Protein AF-0000000074167619 (afdb_homodimer)

Organism: Staphylococcus epidermidis (strain ATCC 35984 / DSM 28319 / BCRC 17069 / CCUG 31568 / BM 3577 / RP62A) (NCBI:txid176279)

Radius of gyration: 21.09 Å; Cα contacts (8 Å, |Δi|>4): 489; chains: 2; bounding box: 61×53×42 Å

Foldseek 3Di:
DPDQDLLNLLLVLQLVCCLVPRLVRRDLCSSCVSSVHDSVVSCVNPVHPLRSLLVLQVVLLVVLVVQLVVQQDPDPQDQQSSLLSLLVSLVPCLPVNSSNLSSCRNCVVPPVVSNVSVVVVVVVSLVCQLPRHDPSVLSVVLNVVSVCCNVCVSVPNNPDDPVVVVVSSVVSVVSSVVD/DPDQDLLNLLLVLQLVCCLVPRLVRRDLCSSCVSSVHDSVVSCVNPVHPVRSLLVLQVVLLVVLVVQLVVQQDPDDQDQQSSLLSLLVSLVPCLPVNSSNLSSCRNCVVPPVVSNVSVVVVVVVSLVCQLVRHDPSVLSVVLNVVSVCCNVCVSVPNNPDDPVVVVVSSVVSVVSSVVD

Sequence (358 aa):
MPRISKRQLILESAAAIINEKGADYLTLDAVAQRAGISKGGLFYHFKSKDELIKELVNYANNLYRDNVNQHIGNEKNKKGQWLNAFIEATRAHRTDNAPITSGMLAAQGTNRSLLSPLKTSYQEWQYQITHDGLDEVDATIIRLAVDGLWLSEIFGISAIDEEMREKVIERLKMQIEKNMPRISKRQLILESAAAIINEKGADYLTLDAVAQRAGISKGGLFYHFKSKDELIKELVNYANNLYRDNVNQHIGNEKNKKGQWLNAFIEATRAHRTDNAPITSGMLAAQGTNRSLLSPLKTSYQEWQYQITHDGLDEVDATIIRLAVDGLWLSEIFGISAIDEEMREKVIERLKMQIEKN

Nearest PDB structures (foldseek):
  3hta-assembly1_B  TM=6.513E-01  e=1.771E-06  Streptomyces lividans
  6yj2-assembly1_A  TM=7.378E-01  e=3.631E-05  Mycobacterium tuberculosis H37Rv
  2gfn-assembly1_B  TM=7.296E-01  e=9.493E-05  Rhodococcus jostii RHA1
  2gfn-assembly1_A  TM=7.338E-01  e=1.721E-04  Rhodococcus jostii RHA1
  3f1b-assembly1_A-2  TM=7.361E-01  e=1.308E-04  Rhodococcus jostii RHA1

Structure (mmCIF, N/CA/C/O backbone):
data_AF-0000000074167619-model_v1
#
loop_
_entity.id
_entity.type
_entity.pdbx_description
1 polymer 'Transcriptional regulator, TetR family'
#
loop_
_atom_site.group_PDB
_atom_site.id
_atom_site.type_symbol
_atom_site.label_atom_id
_atom_site.label_alt_id
_atom_site.label_comp_id
_atom_site.label_asym_id
_atom_site.label_entity_id
_atom_site.label_seq_id
_atom_site.pdbx_PDB_ins_code
_atom_site.Cartn_x
_atom_site.Cartn_y
_atom_site.Cartn_z
_atom_site.occupancy
_atom_site.B_iso_or_equiv
_atom_site.auth_seq_id
_atom_site.auth_comp_id
_atom_site.auth_asym_id
_atom_site.auth_atom_id
_atom_site.pdbx_PDB_model_num
ATOM 1 N N . MET A 1 1 ? 30.344 4.68 17.875 1 37.94 1 MET A N 1
ATOM 2 C CA . MET A 1 1 ? 29.219 4.414 16.969 1 37.94 1 MET A CA 1
ATOM 3 C C . MET A 1 1 ? 29.141 5.48 15.883 1 37.94 1 MET A C 1
ATOM 5 O O . MET A 1 1 ? 29.203 6.676 16.172 1 37.94 1 MET A O 1
ATOM 9 N N . PRO A 1 2 ? 29.484 5.375 14.719 1 48.34 2 PRO A N 1
ATOM 10 C CA . PRO A 1 2 ? 29.594 6.527 13.82 1 48.34 2 PRO A CA 1
ATOM 11 C C . PRO A 1 2 ? 28.438 7.508 13.992 1 48.34 2 PRO A C 1
ATOM 13 O O . PRO A 1 2 ? 27.344 7.113 14.391 1 48.34 2 PRO A O 1
ATOM 16 N N . ARG A 1 3 ? 28.625 8.633 14.352 1 55.56 3 ARG A N 1
ATOM 17 C CA . ARG A 1 3 ? 27.719 9.711 14.727 1 55.56 3 ARG A CA 1
ATOM 18 C C . ARG A 1 3 ? 26.672 9.945 13.641 1 55.56 3 ARG A C 1
ATOM 20 O O . ARG A 1 3 ? 27.016 10.211 12.484 1 55.56 3 ARG A O 1
ATOM 27 N N . ILE A 1 4 ? 25.469 9.383 13.766 1 69.69 4 ILE A N 1
ATOM 28 C CA . ILE A 1 4 ? 24.375 9.719 12.852 1 69.69 4 ILE A CA 1
ATOM 29 C C . ILE A 1 4 ? 24.359 11.227 12.609 1 69.69 4 ILE A C 1
ATOM 31 O O . ILE A 1 4 ? 24.5 12.016 13.547 1 69.69 4 ILE A O 1
ATOM 35 N N . SER A 1 5 ? 24.453 11.523 11.391 1 88.62 5 SER A N 1
ATOM 36 C CA . SER A 1 5 ? 24.391 12.953 11.078 1 88.62 5 SER A CA 1
ATOM 37 C C . SER A 1 5 ? 23.078 13.57 11.562 1 88.62 5 SER A C 1
ATOM 39 O O . SER A 1 5 ? 22.094 12.867 11.75 1 88.62 5 SER A O 1
ATOM 41 N N . LYS A 1 6 ? 2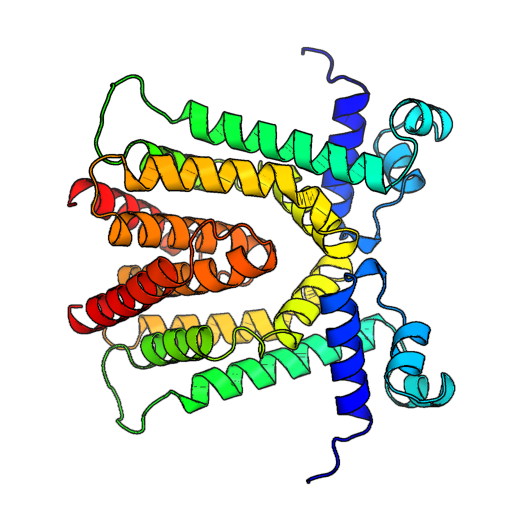3.125 14.844 11.961 1 90.81 6 LYS A N 1
ATOM 42 C CA . LYS A 1 6 ? 21.922 15.57 12.352 1 90.81 6 LYS A CA 1
ATOM 43 C C . LYS A 1 6 ? 20.812 15.406 11.312 1 90.81 6 LYS A C 1
ATOM 45 O O . LYS A 1 6 ? 19.641 15.258 11.656 1 90.81 6 LYS A O 1
ATOM 50 N N . ARG A 1 7 ? 21.266 15.406 10.133 1 93.81 7 ARG A N 1
ATOM 51 C CA . ARG A 1 7 ? 20.312 15.258 9.031 1 93.81 7 ARG A CA 1
ATOM 52 C C . ARG A 1 7 ? 19.609 13.906 9.102 1 93.81 7 ARG A C 1
ATOM 54 O O . ARG A 1 7 ? 18.391 13.836 8.953 1 93.81 7 ARG A O 1
ATOM 61 N N . GLN A 1 8 ? 20.359 12.859 9.312 1 94.56 8 GLN A N 1
ATOM 62 C CA . GLN A 1 8 ? 19.781 11.523 9.422 1 94.56 8 GLN A CA 1
ATOM 63 C C . GLN A 1 8 ? 18.875 11.406 10.648 1 94.56 8 GLN A C 1
ATOM 65 O O . GLN A 1 8 ? 17.812 10.773 10.586 1 94.56 8 GLN A O 1
ATOM 70 N N . LEU A 1 9 ? 19.281 12.016 11.633 1 95.56 9 LEU A N 1
ATOM 71 C CA . LEU A 1 9 ? 18.484 12 12.859 1 95.56 9 LEU A CA 1
ATOM 72 C C . LEU A 1 9 ? 17.125 12.641 12.625 1 95.56 9 LEU A C 1
ATOM 74 O O . LEU A 1 9 ? 16.109 12.133 13.102 1 95.56 9 LEU A O 1
ATOM 78 N N . ILE A 1 10 ? 17.125 13.719 11.922 1 96.75 10 ILE A N 1
ATOM 79 C CA . ILE A 1 10 ? 15.898 14.43 11.609 1 96.75 10 ILE A CA 1
ATOM 80 C C . ILE A 1 10 ? 14.992 13.539 10.758 1 96.75 10 ILE A C 1
ATOM 82 O O . ILE A 1 10 ? 13.797 13.414 11.039 1 96.75 10 ILE A O 1
ATOM 86 N N . LEU A 1 11 ? 15.586 12.891 9.812 1 96.88 11 LEU A N 1
ATOM 87 C CA . LEU A 1 11 ? 14.82 12.031 8.922 1 96.88 11 LEU A CA 1
ATOM 88 C C . LEU A 1 11 ? 14.25 10.828 9.672 1 96.88 11 LEU A C 1
ATOM 90 O O . LEU A 1 11 ? 13.086 10.461 9.477 1 96.88 11 LEU A O 1
ATOM 94 N N . GLU A 1 12 ? 15.031 10.266 10.539 1 95.88 12 GLU A N 1
ATOM 95 C CA . GLU A 1 12 ? 14.578 9.133 11.344 1 95.88 12 GLU A CA 1
ATOM 96 C C . GLU A 1 12 ? 13.477 9.547 12.312 1 95.88 12 GLU A C 1
ATOM 98 O O . GLU A 1 12 ? 12.547 8.773 12.57 1 95.88 12 GLU A O 1
ATOM 103 N N . SER A 1 13 ? 13.586 10.719 12.812 1 97 13 SER A N 1
ATOM 104 C CA . SER A 1 13 ? 12.547 11.258 13.68 1 97 13 SER A CA 1
ATOM 105 C C . SER A 1 13 ? 11.234 11.453 12.922 1 97 13 SER A C 1
ATOM 107 O O . SER A 1 13 ? 10.156 11.148 13.438 1 97 13 SER A O 1
ATOM 109 N N . ALA A 1 14 ? 11.367 11.992 11.734 1 97.31 14 ALA A N 1
ATOM 110 C CA . ALA A 1 14 ? 10.18 12.156 10.883 1 97.31 14 ALA A CA 1
ATOM 111 C C . ALA A 1 14 ? 9.508 10.82 10.617 1 97.31 14 ALA A C 1
ATOM 113 O O . ALA A 1 14 ? 8.289 10.688 10.766 1 97.31 14 ALA A O 1
ATOM 114 N N . ALA A 1 15 ? 10.32 9.844 10.273 1 96.12 15 ALA A N 1
ATOM 115 C CA . ALA A 1 15 ? 9.797 8.508 10.016 1 96.12 15 ALA A CA 1
ATOM 116 C C . ALA A 1 15 ? 9.086 7.945 11.242 1 96.12 15 ALA A C 1
ATOM 118 O O . ALA A 1 15 ? 8.016 7.348 11.125 1 96.12 15 ALA A O 1
ATOM 119 N N . ALA A 1 16 ? 9.664 8.141 12.344 1 95.38 16 ALA A N 1
ATOM 120 C CA . ALA A 1 16 ? 9.117 7.621 13.594 1 95.38 16 ALA A CA 1
ATOM 121 C C . ALA A 1 16 ? 7.758 8.25 13.906 1 95.38 16 ALA A C 1
ATOM 123 O O . ALA A 1 16 ? 6.828 7.559 14.32 1 95.38 16 ALA A O 1
ATOM 124 N N . ILE A 1 17 ? 7.641 9.523 13.695 1 96.44 17 ILE A N 1
ATOM 125 C CA . ILE A 1 17 ? 6.387 10.227 13.938 1 96.44 17 ILE A CA 1
ATOM 126 C C . ILE A 1 17 ? 5.281 9.641 13.062 1 96.44 17 ILE A C 1
ATOM 128 O O . ILE A 1 17 ? 4.195 9.32 13.547 1 96.44 17 ILE A O 1
ATOM 132 N N . ILE A 1 18 ? 5.609 9.461 11.852 1 94.81 18 ILE A N 1
ATOM 133 C CA . ILE A 1 18 ? 4.621 8.961 10.898 1 94.81 18 ILE A CA 1
ATOM 134 C C . ILE A 1 18 ? 4.25 7.523 11.242 1 94.81 18 ILE A C 1
ATOM 136 O O . ILE A 1 18 ? 3.074 7.152 11.203 1 94.81 18 ILE A O 1
ATOM 140 N N . ASN A 1 19 ? 5.25 6.789 11.578 1 91.12 19 ASN A N 1
ATOM 141 C CA . ASN A 1 19 ? 5.02 5.383 11.906 1 91.12 19 ASN A CA 1
ATOM 142 C C . ASN A 1 19 ? 4.18 5.23 13.172 1 91.12 19 ASN A C 1
ATOM 144 O O . ASN A 1 19 ? 3.359 4.32 13.266 1 91.12 19 ASN A O 1
ATOM 148 N N . GLU A 1 20 ? 4.379 6.043 14.078 1 92.56 20 GLU A N 1
ATOM 149 C CA . GLU A 1 20 ? 3.736 5.918 15.383 1 92.56 20 GLU A CA 1
ATOM 150 C C . GLU A 1 20 ? 2.359 6.578 15.391 1 92.56 20 GLU A C 1
ATOM 152 O O . GLU A 1 20 ? 1.421 6.066 16 1 92.56 20 GLU A O 1
ATOM 157 N N . LYS A 1 21 ? 2.24 7.723 14.664 1 93.69 21 LYS A N 1
ATOM 158 C CA . LYS A 1 21 ? 1.028 8.516 14.836 1 93.69 21 LYS A CA 1
ATOM 159 C C . LYS A 1 21 ? 0.296 8.695 13.508 1 93.69 21 LYS A C 1
ATOM 161 O O . LYS A 1 21 ? -0.911 8.945 13.492 1 93.69 21 LYS A O 1
ATOM 166 N N . GLY A 1 22 ? 0.989 8.656 12.477 1 92.62 22 GLY A N 1
ATOM 167 C CA . GLY A 1 22 ? 0.408 8.914 11.164 1 92.62 22 GLY A CA 1
ATOM 168 C C . GLY A 1 22 ? 0.973 10.148 10.5 1 92.62 22 GLY A C 1
ATOM 169 O O . GLY A 1 22 ? 1.565 11.008 11.156 1 92.62 22 GLY A O 1
ATOM 170 N N . ALA A 1 23 ? 0.771 10.266 9.219 1 93.06 23 ALA A N 1
ATOM 171 C CA . ALA A 1 23 ? 1.38 11.312 8.406 1 93.06 23 ALA A CA 1
ATOM 172 C C . ALA A 1 23 ? 0.817 12.688 8.773 1 93.06 23 ALA A C 1
ATOM 174 O O . ALA A 1 23 ? 1.498 13.703 8.625 1 93.06 23 ALA A O 1
ATOM 175 N N . ASP A 1 24 ? -0.39 12.695 9.289 1 92.38 24 ASP A N 1
ATOM 176 C CA . ASP A 1 24 ? -1.028 13.969 9.633 1 92.38 24 ASP A CA 1
ATOM 177 C C . ASP A 1 24 ? -0.304 14.648 10.789 1 92.38 24 ASP A C 1
ATOM 179 O O . ASP A 1 24 ? -0.472 15.852 11.016 1 92.38 24 ASP A O 1
ATOM 183 N N . TYR A 1 25 ? 0.452 14.008 11.453 1 94.69 25 TYR A N 1
ATOM 184 C CA . TYR A 1 25 ? 1.113 14.539 12.633 1 94.69 25 TYR A CA 1
ATOM 185 C C . TYR A 1 25 ? 2.523 15.016 12.305 1 94.69 25 TYR A C 1
ATOM 187 O O . TYR A 1 25 ? 3.223 15.547 13.172 1 94.69 25 TYR A O 1
ATOM 195 N N . LEU A 1 26 ? 2.877 14.828 11.102 1 96.25 26 LEU A N 1
ATOM 196 C CA . LEU A 1 26 ? 4.199 15.273 10.688 1 96.25 26 LEU A CA 1
ATOM 197 C C . LEU A 1 26 ? 4.227 16.781 10.492 1 96.25 26 LEU A C 1
ATOM 199 O O . LEU A 1 26 ? 3.582 17.312 9.578 1 96.25 26 LEU A O 1
ATOM 203 N N . THR A 1 27 ? 4.887 17.469 11.375 1 94.75 27 THR A N 1
ATOM 204 C CA . THR A 1 27 ? 5.191 18.875 11.227 1 94.75 27 THR A CA 1
ATOM 205 C C . THR A 1 27 ? 6.668 19.141 11.523 1 94.75 27 THR A C 1
ATOM 207 O O . THR A 1 27 ? 7.328 18.344 12.188 1 94.75 27 THR A O 1
ATOM 210 N N . LEU A 1 28 ? 7.133 20.266 10.969 1 96.12 28 LEU A N 1
ATOM 211 C CA . LEU A 1 28 ? 8.523 20.625 11.242 1 96.12 28 LEU A CA 1
ATOM 212 C C . LEU A 1 28 ? 8.766 20.781 12.734 1 96.12 28 LEU A C 1
ATOM 214 O O . LEU A 1 28 ? 9.789 20.328 13.258 1 96.12 28 LEU A O 1
ATOM 218 N N . ASP A 1 29 ? 7.816 21.328 13.438 1 96.19 29 ASP A N 1
ATOM 219 C CA . ASP A 1 29 ? 7.93 21.516 14.883 1 96.19 29 ASP A CA 1
ATOM 220 C C . ASP A 1 29 ? 7.969 20.172 15.609 1 96.19 29 ASP A C 1
ATOM 222 O O . ASP A 1 29 ? 8.781 19.969 16.516 1 96.19 29 ASP A O 1
ATOM 226 N N . ALA A 1 30 ? 7.102 19.266 15.25 1 97.12 30 ALA A N 1
ATOM 227 C CA . ALA A 1 30 ? 7.062 17.938 15.875 1 97.12 30 ALA A CA 1
ATOM 228 C C . ALA A 1 30 ? 8.375 17.188 15.641 1 97.12 30 ALA A C 1
ATOM 230 O O . ALA A 1 30 ? 8.867 16.5 16.547 1 97.12 30 ALA A O 1
ATOM 231 N N . VAL A 1 31 ? 8.891 17.312 14.461 1 97.88 31 VAL A N 1
ATOM 232 C CA . VAL A 1 31 ? 10.133 16.641 14.109 1 97.88 31 VAL A CA 1
ATOM 233 C C . VAL A 1 31 ? 11.289 17.219 14.93 1 97.88 31 VAL A C 1
ATOM 235 O O . VAL A 1 31 ? 12.117 16.469 15.445 1 97.88 31 VAL A O 1
ATOM 238 N N . ALA A 1 32 ? 11.344 18.516 14.977 1 97.5 32 ALA A N 1
ATOM 239 C CA . ALA A 1 32 ? 12.391 19.172 15.766 1 97.5 32 ALA A CA 1
ATOM 240 C C . ALA A 1 32 ? 12.359 18.688 17.219 1 97.5 32 ALA A C 1
ATOM 242 O O . ALA A 1 32 ? 13.398 18.328 17.781 1 97.5 32 ALA A O 1
ATOM 243 N N . GLN A 1 33 ? 11.219 18.641 17.797 1 97.69 33 GLN A N 1
ATOM 244 C CA . GLN A 1 33 ? 11.039 18.188 19.172 1 97.69 33 GLN A CA 1
ATOM 245 C C . GLN A 1 33 ? 11.516 16.75 19.344 1 97.69 33 GLN A C 1
ATOM 247 O O . GLN A 1 33 ? 12.242 16.438 20.281 1 97.69 33 GLN A O 1
ATOM 252 N N . ARG A 1 34 ? 11.141 15.945 18.438 1 96.75 34 ARG A N 1
ATOM 253 C CA . ARG A 1 34 ? 11.516 14.539 18.531 1 96.75 34 ARG A CA 1
ATOM 254 C C . ARG A 1 34 ? 13.016 14.359 18.359 1 96.75 34 ARG A C 1
ATOM 256 O O . ARG A 1 34 ? 13.617 13.492 19 1 96.75 34 ARG A O 1
ATOM 263 N N . ALA A 1 35 ? 13.539 15.125 17.5 1 96.56 35 ALA A N 1
ATOM 264 C CA . ALA A 1 35 ? 14.961 15.023 17.203 1 96.56 35 ALA A CA 1
ATOM 265 C C . ALA A 1 35 ? 15.805 15.703 18.281 1 96.56 35 ALA A C 1
ATOM 267 O O . ALA A 1 35 ? 17.031 15.578 18.281 1 96.56 35 ALA A O 1
ATOM 268 N N . GLY A 1 36 ? 15.156 16.453 19.125 1 96.81 36 GLY A N 1
ATOM 269 C CA . GLY A 1 36 ? 15.875 17.141 20.188 1 96.81 36 GLY A CA 1
ATOM 270 C C . GLY A 1 36 ? 16.688 18.312 19.703 1 96.81 36 GLY A C 1
ATOM 271 O O . GLY A 1 36 ? 17.812 18.547 20.188 1 96.81 36 GLY A O 1
ATOM 272 N N . ILE A 1 37 ? 16.203 18.969 18.688 1 95.12 37 ILE A N 1
ATOM 273 C CA . ILE A 1 37 ? 16.891 20.141 18.156 1 95.12 37 ILE A CA 1
ATOM 274 C C . ILE A 1 37 ? 15.93 21.328 18.109 1 95.12 37 ILE A C 1
ATOM 276 O O . ILE A 1 37 ? 14.719 21.172 18.266 1 95.12 37 ILE A O 1
ATOM 280 N N . SER A 1 38 ? 16.531 22.5 17.938 1 93.88 38 SER A N 1
ATOM 281 C CA . SER A 1 38 ? 15.711 23.703 17.844 1 93.88 38 SER A CA 1
ATOM 282 C C . SER A 1 38 ? 15 23.766 16.5 1 93.88 38 SER A C 1
ATOM 284 O O . SER A 1 38 ? 15.398 23.109 15.539 1 93.88 38 SER A O 1
ATOM 286 N N . LYS A 1 39 ? 13.922 24.516 16.5 1 92.12 39 LYS A N 1
ATOM 287 C CA . LYS A 1 39 ? 13.227 24.781 15.234 1 92.12 39 LYS A CA 1
ATOM 288 C C . LYS A 1 39 ? 14.172 25.375 14.195 1 92.12 39 LYS A C 1
ATOM 290 O O . LYS A 1 39 ? 14.125 25.016 13.023 1 92.12 39 LYS A O 1
ATOM 295 N N . GLY A 1 40 ? 15 26.312 14.688 1 91.56 40 GLY A N 1
ATOM 296 C CA . GLY A 1 40 ? 16.016 26.891 13.82 1 91.56 40 GLY A CA 1
ATOM 297 C C . GLY A 1 40 ? 16.984 25.859 13.281 1 91.56 40 GLY A C 1
ATOM 298 O O . GLY A 1 40 ? 17.359 25.922 12.109 1 91.56 40 GLY A O 1
ATOM 299 N N . GLY A 1 41 ? 17.344 24.984 14.078 1 91.56 41 GLY A N 1
ATOM 300 C CA . GLY A 1 41 ? 18.219 23.906 13.656 1 91.56 41 GLY A CA 1
ATOM 301 C C . GLY A 1 41 ? 17.609 23.031 12.57 1 91.56 41 GLY A C 1
ATOM 302 O O . GLY A 1 41 ? 18.312 22.609 11.648 1 91.56 41 GLY A O 1
ATOM 303 N N . LEU A 1 42 ? 16.312 22.719 12.695 1 94.5 42 LEU A N 1
ATOM 304 C CA . LEU A 1 42 ? 15.633 21.938 11.672 1 94.5 42 LEU A CA 1
ATOM 305 C C . LEU A 1 42 ? 15.57 22.703 10.352 1 94.5 42 LEU A C 1
ATOM 307 O O . LEU A 1 42 ? 15.797 22.125 9.289 1 94.5 42 LEU A O 1
ATOM 311 N N . PHE A 1 43 ? 15.367 24.016 10.5 1 93.19 43 PHE A N 1
ATOM 312 C CA . PHE A 1 43 ? 15.211 24.859 9.32 1 93.19 43 PHE A CA 1
ATOM 313 C C . PHE A 1 43 ? 16.547 25.016 8.594 1 93.19 43 PHE A C 1
ATOM 315 O O . PHE A 1 43 ? 16.562 25.281 7.387 1 93.19 43 PHE A O 1
ATOM 322 N N . TYR A 1 44 ? 17.562 24.859 9.359 1 93.25 44 TYR A N 1
ATOM 323 C CA . TYR A 1 44 ? 18.875 24.875 8.734 1 93.25 44 TYR A CA 1
ATOM 324 C C . TYR A 1 44 ? 19.016 23.734 7.738 1 93.25 44 TYR A C 1
ATOM 326 O O . TYR A 1 44 ? 19.641 23.891 6.684 1 93.25 44 TYR A O 1
ATOM 334 N N . HIS A 1 45 ? 18.359 22.688 7.996 1 94.44 45 HIS A N 1
ATOM 335 C CA . HIS A 1 45 ? 18.484 21.484 7.172 1 94.44 45 HIS A CA 1
ATOM 336 C C . HIS A 1 45 ? 17.344 21.375 6.176 1 94.44 45 HIS A C 1
ATOM 338 O O . HIS A 1 45 ? 17.547 20.922 5.047 1 94.44 45 HIS A O 1
ATOM 344 N N . PHE A 1 46 ? 16.141 21.703 6.652 1 96.31 46 PHE A N 1
ATOM 345 C CA . PHE A 1 46 ? 14.945 21.547 5.836 1 96.31 46 PHE A CA 1
ATOM 346 C C . PHE A 1 46 ? 14.07 22.797 5.941 1 96.31 46 PHE A C 1
ATOM 348 O O . PHE A 1 46 ? 13.484 23.062 6.992 1 96.31 46 PHE A O 1
ATOM 355 N N . LYS A 1 47 ? 13.836 23.375 4.816 1 94.69 47 LYS A N 1
ATOM 356 C CA . LYS A 1 47 ? 13.188 24.672 4.805 1 94.69 47 LYS A CA 1
ATOM 357 C C . LYS A 1 47 ? 11.672 24.547 4.762 1 94.69 47 LYS A C 1
ATOM 359 O O . LYS A 1 47 ? 10.945 25.5 5.023 1 94.69 47 LYS A O 1
ATOM 364 N N . SER A 1 48 ? 11.281 23.359 4.352 1 95.19 48 SER A N 1
ATOM 365 C CA . SER A 1 48 ? 9.844 23.141 4.238 1 95.19 48 SER A CA 1
ATOM 366 C C . SER A 1 48 ? 9.484 21.672 4.5 1 95.19 48 SER A C 1
ATOM 368 O O . SER A 1 48 ? 10.344 20.797 4.449 1 95.19 48 SER A O 1
ATOM 370 N N . LYS A 1 49 ? 8.289 21.5 4.801 1 94.81 49 LYS A N 1
ATOM 371 C CA . LYS A 1 49 ? 7.785 20.141 4.984 1 94.81 49 LYS A CA 1
ATOM 372 C C . LYS A 1 49 ? 7.988 19.312 3.723 1 94.81 49 LYS A C 1
ATOM 374 O O . LYS A 1 49 ? 8.359 18.141 3.803 1 94.81 49 LYS A O 1
ATOM 379 N N . ASP A 1 50 ? 7.75 19.891 2.57 1 95.81 50 ASP A N 1
ATOM 380 C CA . ASP A 1 50 ? 7.93 19.203 1.296 1 95.81 50 ASP A CA 1
ATOM 381 C C . ASP A 1 50 ? 9.383 18.766 1.114 1 95.81 50 ASP A C 1
ATOM 383 O O . ASP A 1 50 ? 9.641 17.641 0.657 1 95.81 50 ASP A O 1
ATOM 387 N N . GLU A 1 51 ? 10.219 19.625 1.449 1 97.06 51 GLU A N 1
ATOM 388 C CA . GLU A 1 51 ? 11.633 19.266 1.354 1 97.06 51 GLU A CA 1
ATOM 389 C C . GLU A 1 51 ? 11.977 18.125 2.312 1 97.06 51 GLU A C 1
ATOM 391 O O . GLU A 1 51 ? 12.734 17.219 1.962 1 97.06 51 GLU A O 1
ATOM 396 N N . LEU A 1 52 ? 11.492 18.234 3.514 1 97.44 52 LEU A N 1
ATOM 397 C CA . LEU A 1 52 ? 11.703 17.172 4.488 1 97.44 52 LEU A CA 1
ATOM 398 C C . LEU A 1 52 ? 11.195 15.828 3.951 1 97.44 52 LEU A C 1
ATOM 400 O O . LEU A 1 52 ? 11.898 14.82 4.023 1 97.44 52 LEU A O 1
ATOM 404 N N . ILE A 1 53 ? 10.016 15.797 3.367 1 97.31 53 ILE A N 1
ATOM 405 C CA . ILE A 1 53 ? 9.406 14.57 2.854 1 97.31 53 ILE A CA 1
ATOM 406 C C . ILE A 1 53 ? 10.203 14.062 1.659 1 97.31 53 ILE A C 1
ATOM 408 O O . ILE A 1 53 ? 10.453 12.859 1.541 1 97.31 53 ILE A O 1
ATOM 412 N N . LYS A 1 54 ? 10.555 14.969 0.812 1 97.44 54 LYS A N 1
ATOM 413 C CA . LYS A 1 54 ? 11.383 14.586 -0.33 1 97.44 54 LYS A CA 1
ATOM 414 C C . LYS A 1 54 ? 12.641 13.852 0.121 1 97.44 54 LYS A C 1
ATOM 416 O O . LYS A 1 54 ? 12.977 12.797 -0.413 1 97.44 54 LYS A O 1
ATOM 421 N N . GLU A 1 55 ? 13.266 14.43 1.064 1 97.25 55 GLU A N 1
ATOM 422 C CA . GLU A 1 55 ? 14.516 13.844 1.533 1 97.25 55 GLU A CA 1
ATOM 423 C C . GLU A 1 55 ? 14.266 12.57 2.326 1 97.25 55 GLU A C 1
ATOM 425 O O . GLU A 1 55 ? 15.086 11.641 2.297 1 97.25 55 GLU A O 1
ATOM 430 N N . LEU A 1 56 ? 13.18 12.508 3.014 1 97.31 56 LEU A N 1
ATOM 431 C CA . LEU A 1 56 ? 12.805 11.258 3.676 1 97.31 56 LEU A CA 1
ATOM 432 C C . LEU A 1 56 ? 12.633 10.133 2.66 1 97.31 56 LEU A C 1
ATOM 434 O O . LEU A 1 56 ? 13.117 9.023 2.869 1 97.31 56 LEU A O 1
ATOM 438 N N . VAL A 1 57 ? 11.961 10.406 1.547 1 97.12 57 VAL A N 1
ATOM 439 C CA . VAL A 1 57 ? 11.758 9.422 0.491 1 97.12 57 VAL A CA 1
ATOM 440 C C . VAL A 1 57 ? 13.102 8.984 -0.084 1 97.12 57 VAL A C 1
ATOM 442 O O . VAL A 1 57 ? 13.359 7.793 -0.252 1 97.12 57 VAL A O 1
ATOM 445 N N . ASN A 1 58 ? 13.969 9.961 -0.312 1 97.12 58 ASN A N 1
ATOM 446 C CA . ASN A 1 58 ? 15.289 9.656 -0.842 1 97.12 58 ASN A CA 1
ATOM 447 C C . ASN A 1 58 ? 16.078 8.773 0.118 1 97.12 58 ASN A C 1
ATOM 449 O O . ASN A 1 58 ? 16.688 7.781 -0.296 1 97.12 58 ASN A O 1
ATOM 453 N N . TYR A 1 59 ? 16.078 9.188 1.334 1 95.31 59 TYR A N 1
ATOM 454 C CA . TYR A 1 59 ? 16.781 8.453 2.381 1 95.31 59 TYR A CA 1
ATOM 455 C C . TYR A 1 59 ? 16.266 7.023 2.488 1 95.31 59 TYR A C 1
ATOM 457 O O . TYR A 1 59 ? 17.047 6.066 2.494 1 95.31 59 TYR A O 1
ATOM 465 N N . ALA A 1 60 ? 15 6.867 2.523 1 92.06 60 ALA A N 1
ATOM 466 C CA . ALA A 1 60 ? 14.352 5.566 2.674 1 92.06 60 ALA A CA 1
ATOM 467 C C . ALA A 1 60 ? 14.586 4.691 1.446 1 92.06 60 ALA A C 1
ATOM 469 O O . ALA A 1 60 ? 14.836 3.488 1.572 1 92.06 60 ALA A O 1
ATOM 470 N N . ASN A 1 61 ? 14.438 5.305 0.302 1 94.38 61 ASN A N 1
ATOM 471 C CA . ASN A 1 61 ? 14.703 4.59 -0.943 1 94.38 61 ASN A CA 1
ATOM 472 C C . ASN A 1 61 ? 16.125 4.047 -0.982 1 94.38 61 ASN A C 1
ATOM 474 O O . ASN A 1 61 ? 16.344 2.912 -1.412 1 94.38 61 ASN A O 1
ATOM 478 N N . ASN A 1 62 ? 17.031 4.824 -0.531 1 93.94 62 ASN A N 1
ATOM 479 C CA . ASN A 1 62 ? 18.422 4.391 -0.502 1 93.94 62 ASN A CA 1
ATOM 480 C C . ASN A 1 62 ? 18.641 3.24 0.48 1 93.94 62 ASN A C 1
ATOM 482 O O . ASN A 1 62 ? 19.375 2.297 0.19 1 93.94 62 ASN A O 1
ATOM 486 N N . LEU A 1 63 ? 18.062 3.363 1.589 1 89.44 63 LEU A N 1
ATOM 487 C CA . LEU A 1 63 ? 18.141 2.289 2.574 1 89.44 63 LEU A CA 1
ATOM 488 C C . LEU A 1 63 ? 17.578 0.988 2.002 1 89.44 63 LEU A C 1
ATOM 490 O O . LEU A 1 63 ? 18.172 -0.078 2.193 1 89.44 63 LEU A O 1
ATOM 494 N N . TYR A 1 64 ? 16.469 1.101 1.302 1 89.56 64 TYR A N 1
ATOM 495 C CA . TYR A 1 64 ? 15.844 -0.083 0.729 1 89.56 64 TYR A CA 1
ATOM 496 C C . TYR A 1 64 ? 16.703 -0.674 -0.382 1 89.56 64 TYR A C 1
ATOM 498 O O . TYR A 1 64 ? 16.844 -1.896 -0.483 1 89.56 64 TYR A O 1
ATOM 506 N N . ARG A 1 65 ? 17.203 0.149 -1.169 1 92.25 65 ARG A N 1
ATOM 507 C CA . ARG A 1 65 ? 18.094 -0.307 -2.232 1 92.25 65 ARG A CA 1
ATOM 508 C C . ARG A 1 65 ? 19.297 -1.032 -1.657 1 92.25 65 ARG A C 1
ATOM 510 O O . ARG A 1 65 ? 19.703 -2.08 -2.168 1 92.25 65 ARG A O 1
ATOM 517 N N . ASP A 1 66 ? 19.828 -0.447 -0.636 1 90.69 66 ASP A N 1
ATOM 518 C CA . ASP A 1 66 ? 20.984 -1.067 0.013 1 90.69 66 ASP A CA 1
ATOM 519 C C . ASP A 1 66 ? 20.609 -2.428 0.6 1 90.69 66 ASP A C 1
ATOM 521 O O . ASP A 1 66 ? 21.406 -3.371 0.536 1 90.69 66 ASP A O 1
ATOM 525 N N . ASN A 1 67 ? 19.469 -2.496 1.159 1 88.19 67 ASN A N 1
ATOM 526 C CA . ASN A 1 67 ? 18.984 -3.744 1.738 1 88.19 67 ASN A CA 1
ATOM 527 C C . ASN A 1 67 ? 18.828 -4.832 0.677 1 88.19 67 ASN A C 1
ATOM 529 O O . ASN A 1 67 ? 19.281 -5.961 0.87 1 88.19 67 ASN A O 1
ATOM 533 N N . VAL A 1 68 ? 18.234 -4.527 -0.462 1 89.75 68 VAL A N 1
ATOM 534 C CA . VAL A 1 68 ? 18.078 -5.477 -1.558 1 89.75 68 VAL A CA 1
ATOM 535 C C . VAL A 1 68 ? 19.453 -5.891 -2.088 1 89.75 68 VAL A C 1
ATOM 537 O O . VAL A 1 68 ? 19.719 -7.082 -2.258 1 89.75 68 VAL A O 1
ATOM 540 N N . ASN A 1 69 ? 20.297 -4.902 -2.246 1 89.25 69 ASN A N 1
ATOM 541 C CA . ASN A 1 69 ? 21.594 -5.141 -2.854 1 89.25 69 ASN A CA 1
ATOM 542 C C . ASN A 1 69 ? 22.469 -6.043 -1.983 1 89.25 69 ASN A C 1
ATOM 544 O O . ASN A 1 69 ? 23.281 -6.816 -2.498 1 89.25 69 ASN A O 1
ATOM 548 N N . GLN A 1 70 ? 22.297 -5.926 -0.749 1 88.88 70 GLN A N 1
ATOM 549 C CA . GLN A 1 70 ? 23.109 -6.719 0.165 1 88.88 70 GLN A CA 1
ATOM 550 C C . GLN A 1 70 ? 22.797 -8.211 0.022 1 88.88 70 GLN A C 1
ATOM 552 O O . GLN A 1 70 ? 23.609 -9.055 0.409 1 88.88 70 GLN A O 1
ATOM 557 N N . HIS A 1 71 ? 21.672 -8.531 -0.545 1 87.81 71 HIS A N 1
ATOM 558 C CA . HIS A 1 71 ? 21.281 -9.922 -0.706 1 87.81 71 HIS A CA 1
ATOM 559 C C . HIS A 1 71 ? 21.578 -10.422 -2.115 1 87.81 71 HIS A C 1
ATOM 561 O O . HIS A 1 71 ? 21.312 -11.586 -2.439 1 87.81 71 HIS A O 1
ATOM 567 N N . ILE A 1 72 ? 22.016 -9.508 -2.889 1 85.44 72 ILE A N 1
ATOM 568 C CA . ILE A 1 72 ? 22.422 -9.938 -4.223 1 85.44 72 ILE A CA 1
ATOM 569 C C . ILE A 1 72 ? 23.781 -10.617 -4.148 1 85.44 72 ILE A C 1
ATOM 571 O O . ILE A 1 72 ? 24.734 -10.062 -3.586 1 85.44 72 ILE A O 1
ATOM 575 N N . GLY A 1 73 ? 23.766 -12 -4.328 1 74.94 73 GLY A N 1
ATOM 576 C CA . GLY A 1 73 ? 24.984 -12.805 -4.242 1 74.94 73 GLY A CA 1
ATOM 577 C C . GLY A 1 73 ? 26.016 -12.422 -5.277 1 74.94 73 GLY A C 1
ATOM 578 O O . GLY A 1 73 ? 25.766 -11.586 -6.148 1 74.94 73 GLY A O 1
ATOM 579 N N . ASN A 1 74 ? 27.188 -12.898 -4.91 1 65.88 74 ASN A N 1
ATOM 580 C CA . ASN A 1 74 ? 28.359 -12.703 -5.75 1 65.88 74 ASN A CA 1
ATOM 581 C C . ASN A 1 74 ? 28.297 -13.578 -7 1 65.88 74 ASN A C 1
ATOM 583 O O . ASN A 1 74 ? 29.094 -13.398 -7.922 1 65.88 74 ASN A O 1
ATOM 587 N N . GLU A 1 75 ? 27.562 -14.539 -6.906 1 61.31 75 GLU A N 1
ATOM 588 C CA . GLU A 1 75 ? 27.547 -15.367 -8.109 1 61.31 75 GLU A CA 1
ATOM 589 C C . GLU A 1 75 ? 26.828 -14.672 -9.258 1 61.31 75 GLU A C 1
ATOM 591 O O . GLU A 1 75 ? 25.656 -14.281 -9.117 1 61.31 75 GLU A O 1
ATOM 596 N N . LYS A 1 76 ? 27.641 -14.367 -10.039 1 58.69 76 LYS A N 1
ATOM 597 C CA . LYS A 1 76 ? 27.156 -13.781 -11.289 1 58.69 76 LYS A CA 1
ATOM 598 C C . LYS A 1 76 ? 26.188 -14.727 -11.992 1 58.69 76 LYS A C 1
ATOM 600 O O . LYS A 1 76 ? 26.422 -15.93 -12.078 1 58.69 76 LYS A O 1
ATOM 605 N N . ASN A 1 77 ? 24.891 -14.297 -12.203 1 61.09 77 ASN A N 1
ATOM 606 C CA . ASN A 1 77 ? 23.953 -14.914 -13.141 1 61.09 77 ASN A CA 1
ATOM 607 C C . ASN A 1 77 ? 23.141 -16.016 -12.469 1 61.09 77 ASN A C 1
ATOM 609 O O . ASN A 1 77 ? 22.734 -16.969 -13.125 1 61.09 77 ASN A O 1
ATOM 613 N N . LYS A 1 78 ? 23.047 -15.938 -11.258 1 79.62 78 LYS A N 1
ATOM 614 C CA . LYS A 1 78 ? 22.156 -16.938 -10.664 1 79.62 78 LYS A CA 1
ATOM 615 C C . LYS A 1 78 ? 20.703 -16.609 -10.969 1 79.62 78 LYS A C 1
ATOM 617 O O . LYS A 1 78 ? 20.234 -15.492 -10.703 1 79.62 78 LYS A O 1
ATOM 622 N N . LYS A 1 79 ? 20.156 -17.609 -11.578 1 89.12 79 LYS A N 1
ATOM 623 C CA . LYS A 1 79 ? 18.75 -17.484 -11.969 1 89.12 79 LYS A CA 1
ATOM 624 C C . LYS A 1 79 ? 17.906 -17.016 -10.797 1 89.12 79 LYS A C 1
ATOM 626 O O . LYS A 1 79 ? 17.984 -17.594 -9.703 1 89.12 79 LYS A O 1
ATOM 631 N N . GLY A 1 80 ? 17.266 -15.922 -10.953 1 93.75 80 GLY A N 1
ATOM 632 C CA . GLY A 1 80 ? 16.297 -15.445 -9.977 1 93.75 80 GLY A CA 1
ATOM 633 C C . GLY A 1 80 ? 16.938 -14.734 -8.805 1 93.75 80 GLY A C 1
ATOM 634 O O . GLY A 1 80 ? 16.328 -14.609 -7.734 1 93.75 80 GLY A O 1
ATOM 635 N N . GLN A 1 81 ? 18.172 -14.273 -8.953 1 92.94 81 GLN A N 1
ATOM 636 C CA . GLN A 1 81 ? 18.922 -13.68 -7.84 1 92.94 81 GLN A CA 1
ATOM 637 C C . GLN A 1 81 ? 18.25 -12.406 -7.348 1 92.94 81 GLN A C 1
ATOM 639 O O . GLN A 1 81 ? 18.219 -12.133 -6.145 1 92.94 81 GLN A O 1
ATOM 644 N N . TRP A 1 82 ? 17.75 -11.625 -8.258 1 93.06 82 TRP A N 1
ATOM 645 C CA . TRP A 1 82 ? 17.109 -10.367 -7.867 1 93.06 82 TRP A CA 1
ATOM 646 C C . TRP A 1 82 ? 15.836 -10.625 -7.074 1 93.06 82 TRP A C 1
ATOM 648 O O . TRP A 1 82 ? 15.594 -9.977 -6.051 1 93.06 82 TRP A O 1
ATOM 658 N N . LEU A 1 83 ? 15.07 -11.586 -7.488 1 94.75 83 LEU A N 1
ATOM 659 C CA . LEU A 1 83 ? 13.859 -11.93 -6.754 1 94.75 83 LEU A CA 1
ATOM 660 C C . LEU A 1 83 ? 14.195 -12.469 -5.371 1 94.75 83 LEU A C 1
ATOM 662 O O . LEU A 1 83 ? 13.539 -12.125 -4.387 1 94.75 83 LEU A O 1
ATOM 666 N N . ASN A 1 84 ? 15.18 -13.266 -5.395 1 93.31 84 ASN A N 1
ATOM 667 C CA . ASN A 1 84 ? 15.617 -13.789 -4.105 1 93.31 84 ASN A CA 1
ATOM 668 C C . ASN A 1 84 ? 16.047 -12.672 -3.16 1 93.31 84 ASN A C 1
ATOM 670 O O . ASN A 1 84 ? 15.742 -12.711 -1.966 1 93.31 84 ASN A O 1
ATOM 674 N N . ALA A 1 85 ? 16.734 -11.75 -3.715 1 92.5 85 ALA A N 1
ATOM 675 C CA . ALA A 1 85 ? 17.172 -10.609 -2.912 1 92.5 85 ALA A CA 1
ATOM 676 C C . ALA A 1 85 ? 15.969 -9.812 -2.387 1 92.5 85 ALA A C 1
ATOM 678 O O . ALA A 1 85 ? 15.961 -9.383 -1.232 1 92.5 85 ALA A O 1
ATOM 679 N N . PHE A 1 86 ? 14.938 -9.664 -3.182 1 92.06 86 PHE A N 1
ATOM 680 C CA . PHE A 1 86 ? 13.727 -8.969 -2.791 1 92.06 86 PHE A CA 1
ATOM 681 C C . PHE A 1 86 ? 13.016 -9.703 -1.66 1 92.06 86 PHE A C 1
ATOM 683 O O . PHE A 1 86 ? 12.547 -9.078 -0.707 1 92.06 86 PHE A O 1
ATOM 690 N N . ILE A 1 87 ? 12.93 -10.93 -1.83 1 93.5 87 ILE A N 1
ATOM 691 C CA . ILE A 1 87 ? 12.266 -11.758 -0.833 1 93.5 87 ILE A CA 1
ATOM 692 C C . ILE A 1 87 ? 12.992 -11.641 0.504 1 93.5 87 ILE A C 1
ATOM 694 O O . ILE A 1 87 ? 12.367 -11.406 1.541 1 93.5 87 ILE A O 1
ATOM 698 N N . GLU A 1 88 ? 14.281 -11.688 0.475 1 91.62 88 GLU A N 1
ATOM 699 C CA . GLU A 1 88 ? 15.062 -11.641 1.708 1 91.62 88 GLU A CA 1
ATOM 700 C C . GLU A 1 88 ? 15 -10.25 2.346 1 91.62 88 GLU A C 1
ATOM 702 O O . GLU A 1 88 ? 14.977 -10.125 3.57 1 91.62 88 GLU A O 1
ATOM 707 N N . ALA A 1 89 ? 15.016 -9.25 1.491 1 88.75 89 ALA A N 1
ATOM 708 C CA . ALA A 1 89 ? 14.875 -7.887 2.002 1 88.75 89 ALA A CA 1
ATOM 709 C C . ALA A 1 89 ? 13.539 -7.703 2.715 1 88.75 89 ALA A C 1
ATOM 711 O O . ALA A 1 89 ? 13.461 -7.004 3.727 1 88.75 89 ALA A O 1
ATOM 712 N N . THR A 1 90 ? 12.5 -8.281 2.156 1 88 90 THR A N 1
ATOM 713 C CA . THR A 1 90 ? 11.172 -8.195 2.746 1 88 90 THR A CA 1
ATOM 714 C C . THR A 1 90 ? 11.094 -9.016 4.031 1 88 90 THR A C 1
ATOM 716 O O . THR A 1 90 ? 10.445 -8.609 4.996 1 88 90 THR A O 1
ATOM 719 N N . ARG A 1 91 ? 11.742 -10.117 4.051 1 87.25 91 ARG A N 1
ATOM 720 C CA . ARG A 1 91 ? 11.75 -11 5.219 1 87.25 91 ARG A CA 1
ATOM 721 C C . ARG A 1 91 ? 12.43 -10.32 6.406 1 87.25 91 ARG A C 1
ATOM 723 O O . ARG A 1 91 ? 11.898 -10.344 7.52 1 87.25 91 ARG A O 1
ATOM 730 N N . ALA A 1 92 ? 13.578 -9.773 6.25 1 75.94 92 ALA A N 1
ATOM 731 C CA . ALA A 1 92 ? 14.414 -9.211 7.305 1 75.94 92 ALA A CA 1
ATOM 732 C C . ALA A 1 92 ? 13.797 -7.938 7.875 1 75.94 92 ALA A C 1
ATOM 734 O O . ALA A 1 92 ? 13.906 -7.664 9.07 1 75.94 92 ALA A O 1
ATOM 735 N N . HIS A 1 93 ? 13.367 -7.086 7.195 1 64.25 93 HIS A N 1
ATOM 736 C CA . HIS A 1 93 ? 13.266 -5.684 7.586 1 64.25 93 HIS A CA 1
ATOM 737 C C . HIS A 1 93 ? 11.82 -5.312 7.918 1 64.25 93 HIS A C 1
ATOM 739 O O . HIS A 1 93 ? 11.414 -4.164 7.727 1 64.25 93 HIS A O 1
ATOM 745 N N . ARG A 1 94 ? 11.078 -6.137 8.547 1 61.38 94 ARG A N 1
ATOM 746 C CA . ARG A 1 94 ? 9.75 -5.68 8.961 1 61.38 94 ARG A CA 1
ATOM 747 C C . ARG A 1 94 ? 9.844 -4.379 9.75 1 61.38 94 ARG A C 1
ATOM 749 O O . ARG A 1 94 ? 9.094 -3.436 9.484 1 61.38 94 ARG A O 1
ATOM 756 N N . THR A 1 95 ? 10.734 -4.395 10.648 1 58.25 95 THR A N 1
ATOM 757 C CA . THR A 1 95 ? 10.852 -3.201 11.477 1 58.25 95 THR A CA 1
ATOM 758 C C . THR A 1 95 ? 11.742 -2.16 10.805 1 58.25 95 THR A C 1
ATOM 760 O O . THR A 1 95 ? 11.547 -0.956 10.992 1 58.25 95 THR A O 1
ATOM 763 N N . ASP A 1 96 ? 12.539 -2.611 9.883 1 61.69 96 ASP A N 1
ATOM 764 C CA . ASP A 1 96 ? 13.508 -1.714 9.258 1 61.69 96 ASP A CA 1
ATOM 765 C C . ASP A 1 96 ? 12.875 -0.94 8.102 1 61.69 96 ASP A C 1
ATOM 767 O O . ASP A 1 96 ? 13.469 0 7.578 1 61.69 96 ASP A O 1
ATOM 771 N N . ASN A 1 97 ? 11.625 -1.172 7.957 1 71.62 97 ASN A N 1
ATOM 772 C CA . ASN A 1 97 ? 11.016 -0.569 6.773 1 71.62 97 ASN A CA 1
ATOM 773 C C . ASN A 1 97 ? 10.141 0.623 7.141 1 71.62 97 ASN A C 1
ATOM 775 O O . ASN A 1 97 ? 9.391 1.132 6.301 1 71.62 97 ASN A O 1
ATOM 779 N N . ALA A 1 98 ? 10.461 1.107 8.336 1 81.69 98 ALA A N 1
ATOM 780 C CA . ALA A 1 98 ? 9.633 2.205 8.828 1 81.69 98 ALA A CA 1
ATOM 781 C C . ALA A 1 98 ? 9.859 3.475 8.008 1 81.69 98 ALA A C 1
ATOM 783 O O . ALA A 1 98 ? 8.906 4.129 7.582 1 81.69 98 ALA A O 1
ATOM 784 N N . PRO A 1 99 ? 11.148 3.705 7.582 1 89.06 99 PRO A N 1
ATOM 785 C CA . PRO A 1 99 ? 11.352 4.941 6.824 1 89.06 99 PRO A CA 1
ATOM 786 C C . PRO A 1 99 ? 10.703 4.906 5.445 1 89.06 99 PRO A C 1
ATOM 788 O O . PRO A 1 99 ? 10.102 5.895 5.012 1 89.06 99 PRO A O 1
ATOM 791 N N . ILE A 1 100 ? 10.727 3.775 4.836 1 89.5 100 ILE A N 1
ATOM 792 C CA . ILE A 1 100 ? 10.172 3.701 3.49 1 89.5 100 ILE A CA 1
ATOM 793 C C . ILE A 1 100 ? 8.648 3.807 3.557 1 89.5 100 ILE A C 1
ATOM 795 O O . ILE A 1 100 ? 8.039 4.547 2.779 1 89.5 100 ILE A O 1
ATOM 799 N N . THR A 1 101 ? 8.078 3.111 4.5 1 90.5 101 THR A N 1
ATOM 800 C CA . THR A 1 101 ? 6.637 3.205 4.707 1 90.5 101 THR A CA 1
ATOM 801 C C . THR A 1 101 ? 6.227 4.645 5.012 1 90.5 101 THR A C 1
ATOM 803 O O . THR A 1 101 ? 5.293 5.172 4.406 1 90.5 101 THR A O 1
ATOM 806 N N . SER A 1 102 ? 6.984 5.266 5.855 1 94.06 102 SER A N 1
ATOM 807 C CA . SER A 1 102 ? 6.68 6.633 6.27 1 94.06 102 SER A CA 1
ATOM 808 C C . SER A 1 102 ? 6.836 7.609 5.109 1 94.06 102 SER A C 1
ATOM 810 O O . SER A 1 102 ? 5.992 8.484 4.914 1 94.06 102 SER A O 1
ATOM 812 N N . GLY A 1 103 ? 7.941 7.434 4.395 1 94.75 103 GLY A N 1
ATOM 813 C CA . GLY A 1 103 ? 8.148 8.289 3.234 1 94.75 103 GLY A CA 1
ATOM 814 C C . GLY A 1 103 ? 7.051 8.164 2.197 1 94.75 103 GLY A C 1
ATOM 815 O O . GLY A 1 103 ? 6.59 9.164 1.651 1 94.75 103 GLY A O 1
ATOM 816 N N . MET A 1 104 ? 6.574 6.977 1.976 1 93.69 104 MET A N 1
ATOM 817 C CA . MET A 1 104 ? 5.527 6.711 0.995 1 93.69 104 MET A CA 1
ATOM 818 C C . MET A 1 104 ? 4.207 7.34 1.427 1 93.69 104 MET A C 1
ATOM 820 O O . MET A 1 104 ? 3.545 8.016 0.633 1 93.69 104 MET A O 1
ATOM 824 N N . LEU A 1 105 ? 3.883 7.148 2.662 1 92.88 105 LEU A N 1
ATOM 825 C CA . LEU A 1 105 ? 2.629 7.684 3.184 1 92.88 105 LEU A CA 1
ATOM 826 C C . LEU A 1 105 ? 2.648 9.211 3.186 1 92.88 105 LEU A C 1
ATOM 828 O O . LEU A 1 105 ? 1.664 9.844 2.805 1 92.88 105 LEU A O 1
ATOM 832 N N . ALA A 1 106 ? 3.758 9.781 3.568 1 95.31 106 ALA A N 1
ATOM 833 C CA . ALA A 1 106 ? 3.871 11.234 3.617 1 95.31 106 ALA A CA 1
ATOM 834 C C . ALA A 1 106 ? 3.764 11.844 2.223 1 95.31 106 ALA A C 1
ATOM 836 O O . ALA A 1 106 ? 3.035 12.82 2.016 1 95.31 106 ALA A O 1
ATOM 837 N N . ALA A 1 107 ? 4.469 11.25 1.314 1 95.62 107 ALA A N 1
ATOM 838 C CA . ALA A 1 107 ? 4.457 11.758 -0.054 1 95.62 107 ALA A CA 1
ATOM 839 C C . ALA A 1 107 ? 3.076 11.617 -0.682 1 95.62 107 ALA A C 1
ATOM 841 O O . ALA A 1 107 ? 2.582 12.547 -1.328 1 95.62 107 ALA A O 1
ATOM 842 N N . GLN A 1 108 ? 2.455 10.492 -0.455 1 91.62 108 GLN A N 1
ATOM 843 C CA . GLN A 1 108 ? 1.124 10.266 -1.006 1 91.62 108 GLN A CA 1
ATOM 844 C C . GLN A 1 108 ? 0.113 11.258 -0.433 1 91.62 108 GLN A C 1
ATOM 846 O O . GLN A 1 108 ? -0.832 11.648 -1.118 1 91.62 108 GLN A O 1
ATOM 851 N N . GLY A 1 109 ? 0.294 11.641 0.78 1 90.06 109 GLY A N 1
ATOM 852 C CA . GLY A 1 109 ? -0.61 12.562 1.458 1 90.06 109 GLY A CA 1
ATOM 853 C C . GLY A 1 109 ? -0.406 14.008 1.057 1 90.06 109 GLY A C 1
ATOM 854 O O . GLY A 1 109 ? -1.295 14.844 1.246 1 90.06 109 GLY A O 1
ATOM 855 N N . THR A 1 110 ? 0.695 14.32 0.498 1 92.06 110 THR A N 1
ATOM 856 C CA . THR A 1 110 ? 1.021 15.719 0.231 1 92.06 110 THR A CA 1
ATOM 857 C C . THR A 1 110 ? 1.242 15.945 -1.262 1 92.06 110 THR A C 1
ATOM 859 O O . THR A 1 110 ? 0.379 16.5 -1.945 1 92.06 110 THR A O 1
ATOM 862 N N . ASN A 1 111 ? 2.338 15.375 -1.741 1 93.06 111 ASN A N 1
ATOM 863 C CA . ASN A 1 111 ? 2.748 15.5 -3.135 1 93.06 111 ASN A CA 1
ATOM 864 C C . ASN A 1 111 ? 3.314 14.188 -3.672 1 93.06 111 ASN A C 1
ATOM 866 O O . ASN A 1 111 ? 4.48 13.867 -3.428 1 93.06 111 ASN A O 1
ATOM 870 N N . ARG A 1 112 ? 2.529 13.594 -4.551 1 92 112 ARG A N 1
ATOM 871 C CA . ARG A 1 112 ? 2.867 12.258 -5.031 1 92 112 ARG A CA 1
ATOM 872 C C . ARG A 1 112 ? 4.125 12.281 -5.891 1 92 112 ARG A C 1
ATOM 874 O O . ARG A 1 112 ? 4.797 11.266 -6.051 1 92 112 ARG A O 1
ATOM 881 N N . SER A 1 113 ? 4.422 13.422 -6.434 1 94.69 113 SER A N 1
ATOM 882 C CA . SER A 1 113 ? 5.605 13.523 -7.281 1 94.69 113 SER A CA 1
ATOM 883 C C . SER A 1 113 ? 6.883 13.273 -6.484 1 94.69 113 SER A C 1
ATOM 885 O O . SER A 1 113 ? 7.93 12.977 -7.059 1 94.69 113 SER A O 1
ATOM 887 N N . LEU A 1 114 ? 6.762 13.336 -5.168 1 96.31 114 LEU A N 1
ATOM 888 C CA . LEU A 1 114 ? 7.914 13.117 -4.301 1 96.31 114 LEU A CA 1
ATOM 889 C C . LEU A 1 114 ? 8.289 11.641 -4.25 1 96.31 114 LEU A C 1
ATOM 891 O O . LEU A 1 114 ? 9.359 11.281 -3.762 1 96.31 114 LEU A O 1
ATOM 895 N N . LEU A 1 115 ? 7.469 10.781 -4.836 1 96.31 115 LEU A N 1
ATOM 896 C CA . LEU A 1 115 ? 7.73 9.344 -4.852 1 96.31 115 LEU A CA 1
ATOM 897 C C . LEU A 1 115 ? 8.578 8.961 -6.062 1 96.31 115 LEU A C 1
ATOM 899 O O . LEU A 1 115 ? 8.938 7.793 -6.227 1 96.31 115 LEU A O 1
ATOM 903 N N . SER A 1 116 ? 9 9.875 -6.867 1 95.81 116 SER A N 1
ATOM 904 C CA . SER A 1 116 ? 9.68 9.617 -8.133 1 95.81 116 SER A CA 1
ATOM 905 C C . SER A 1 116 ? 10.93 8.773 -7.93 1 95.81 116 SER A C 1
ATOM 907 O O . SER A 1 116 ? 11.203 7.863 -8.711 1 95.81 116 SER A O 1
ATOM 909 N N . PRO A 1 117 ? 11.695 9.023 -6.883 1 95.56 117 PRO A N 1
ATOM 910 C CA . PRO A 1 117 ? 12.883 8.188 -6.707 1 95.56 117 PRO A CA 1
ATOM 911 C C . PRO A 1 117 ? 12.539 6.715 -6.488 1 95.56 117 PRO A C 1
ATOM 913 O O . PRO A 1 117 ? 13.242 5.832 -6.988 1 95.56 117 PRO A O 1
ATOM 916 N N . LEU A 1 118 ? 11.523 6.469 -5.773 1 95.06 118 LEU A N 1
ATOM 917 C CA . LEU A 1 118 ? 11.07 5.098 -5.543 1 95.06 118 LEU A CA 1
ATOM 918 C C . LEU A 1 118 ? 10.562 4.469 -6.836 1 95.06 118 LEU A C 1
ATOM 920 O O . LEU A 1 118 ? 10.836 3.297 -7.109 1 95.06 118 LEU A O 1
ATOM 924 N N . LYS A 1 119 ? 9.867 5.262 -7.59 1 96 119 LYS A N 1
ATOM 925 C CA . LYS A 1 119 ? 9.359 4.793 -8.875 1 96 119 LYS A CA 1
ATOM 926 C C . LYS A 1 119 ? 10.5 4.363 -9.789 1 96 119 LYS A C 1
ATOM 928 O O . LYS A 1 119 ? 10.43 3.314 -10.438 1 96 119 LYS A O 1
ATOM 933 N N . THR A 1 120 ? 11.5 5.133 -9.797 1 96.69 120 THR A N 1
ATOM 934 C CA . THR A 1 120 ? 12.664 4.84 -10.625 1 96.69 120 THR A CA 1
ATOM 935 C C . THR A 1 120 ? 13.344 3.551 -10.164 1 96.69 120 THR A C 1
ATOM 937 O O . THR A 1 120 ? 13.719 2.715 -10.992 1 96.69 120 THR A O 1
ATOM 940 N N . SER A 1 121 ? 13.484 3.418 -8.914 1 96.12 121 SER A N 1
ATOM 941 C CA . SER A 1 121 ? 14.102 2.209 -8.375 1 96.12 121 SER A CA 1
ATOM 942 C C . SER A 1 121 ? 13.281 0.971 -8.727 1 96.12 121 SER A C 1
ATOM 944 O O . SER A 1 121 ? 13.836 -0.062 -9.102 1 96.12 121 SER A O 1
ATOM 946 N N . TYR A 1 122 ? 12 1.065 -8.656 1 97.12 122 TYR A N 1
ATOM 947 C CA . TYR A 1 122 ? 11.133 -0.065 -8.969 1 97.12 122 TYR A CA 1
ATOM 948 C C . TYR A 1 122 ? 11.219 -0.429 -10.445 1 97.12 122 TYR A C 1
ATOM 950 O O . TYR A 1 122 ? 11.148 -1.606 -10.805 1 97.12 122 TYR A O 1
ATOM 958 N N . GLN A 1 123 ? 11.336 0.585 -11.242 1 97.38 123 GLN A N 1
ATOM 959 C CA . GLN A 1 123 ? 11.516 0.321 -12.672 1 97.38 123 GLN A CA 1
ATOM 960 C C . GLN A 1 123 ? 12.812 -0.439 -12.93 1 97.38 123 GLN A C 1
ATOM 962 O O . GLN A 1 123 ? 12.844 -1.365 -13.742 1 97.38 123 GLN A O 1
ATOM 967 N N . GLU A 1 124 ? 13.805 -0.057 -12.234 1 96.19 124 GLU A N 1
ATOM 968 C CA . GLU A 1 124 ? 15.094 -0.733 -12.367 1 96.19 124 GLU A CA 1
ATOM 969 C C . GLU A 1 124 ? 15.008 -2.172 -11.859 1 96.19 124 GLU A C 1
ATOM 971 O O . GLU A 1 124 ? 15.516 -3.09 -12.516 1 96.19 124 GLU A O 1
ATOM 976 N N . TRP A 1 125 ? 14.398 -2.354 -10.773 1 95.25 125 TRP A N 1
ATOM 977 C CA . TRP A 1 125 ? 14.25 -3.697 -10.227 1 95.25 125 TRP A CA 1
ATOM 978 C C . TRP A 1 125 ? 13.406 -4.574 -11.141 1 95.25 125 TRP A C 1
ATOM 980 O O . TRP A 1 125 ? 13.727 -5.742 -11.359 1 95.25 125 TRP A O 1
ATOM 990 N N . GLN A 1 126 ? 12.352 -4.023 -11.648 1 97.56 126 GLN A N 1
ATOM 991 C CA . GLN A 1 126 ? 11.5 -4.77 -12.57 1 97.56 126 GLN A CA 1
ATOM 992 C C . GLN A 1 126 ? 12.289 -5.219 -13.797 1 97.56 126 GLN A C 1
ATOM 994 O O . GLN A 1 126 ? 12.133 -6.348 -14.258 1 97.56 126 GLN A O 1
ATOM 999 N N . TYR A 1 127 ? 13.07 -4.336 -14.273 1 96.75 127 TYR A N 1
ATOM 1000 C CA . TYR A 1 127 ? 13.914 -4.676 -15.414 1 96.75 127 TYR A CA 1
ATOM 1001 C C . TYR A 1 127 ? 14.844 -5.832 -15.078 1 96.75 127 TYR A C 1
ATOM 1003 O O . TYR A 1 127 ? 14.953 -6.793 -15.844 1 96.75 127 TYR A O 1
ATOM 1011 N N . GLN A 1 128 ? 15.5 -5.766 -13.93 1 94 128 GLN A N 1
ATOM 1012 C CA . GLN A 1 128 ? 16.438 -6.797 -13.516 1 94 128 GLN A CA 1
ATOM 1013 C C . GLN A 1 128 ? 15.734 -8.133 -13.289 1 94 128 GLN A C 1
ATOM 1015 O O . GLN A 1 128 ? 16.219 -9.18 -13.727 1 94 128 GLN A O 1
ATOM 1020 N N . ILE A 1 12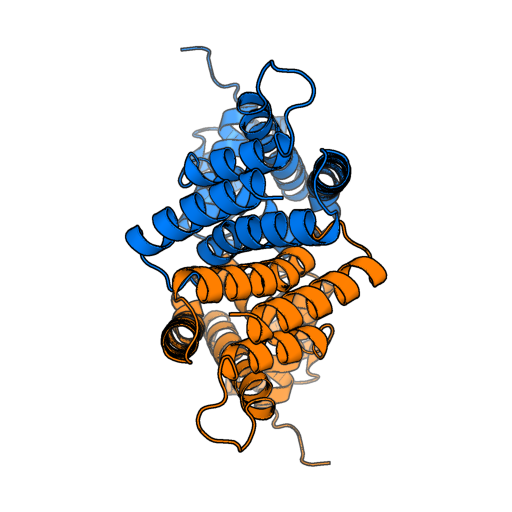9 ? 14.617 -8.109 -12.688 1 94.12 129 ILE A N 1
ATOM 1021 C CA . ILE A 1 129 ? 13.875 -9.305 -12.32 1 94.12 129 ILE A CA 1
ATOM 1022 C C . ILE A 1 129 ? 13.406 -10.039 -13.578 1 94.12 129 ILE A C 1
ATOM 1024 O O . ILE A 1 129 ? 13.414 -11.266 -13.625 1 94.12 129 ILE A O 1
ATOM 1028 N N . THR A 1 130 ? 12.977 -9.266 -14.617 1 95.44 130 THR A N 1
ATOM 1029 C CA . THR A 1 130 ? 12.453 -9.883 -15.828 1 95.44 130 THR A CA 1
ATOM 1030 C C . THR A 1 130 ? 13.586 -10.32 -16.75 1 95.44 130 THR A C 1
ATOM 1032 O O . THR A 1 130 ? 13.359 -11 -17.75 1 95.44 130 THR A O 1
ATOM 1035 N N . HIS A 1 131 ? 14.836 -10 -16.391 1 93.19 131 HIS A N 1
ATOM 1036 C CA . HIS A 1 131 ? 16 -10.383 -17.188 1 93.19 131 HIS A CA 1
ATOM 1037 C C . HIS A 1 131 ? 16.953 -11.258 -16.391 1 93.19 131 HIS A C 1
ATOM 1039 O O . HIS A 1 131 ? 18.156 -11.312 -16.703 1 93.19 131 HIS A O 1
ATOM 1045 N N . ASP A 1 132 ? 16.422 -11.938 -15.477 1 90.56 132 ASP A N 1
ATOM 1046 C CA . ASP A 1 132 ? 17.266 -12.727 -14.602 1 90.56 132 ASP A CA 1
ATOM 1047 C C . ASP A 1 132 ? 17 -14.219 -14.773 1 90.56 132 ASP A C 1
ATOM 1049 O O . ASP A 1 132 ? 17.062 -14.984 -13.805 1 90.56 132 ASP A O 1
ATOM 1053 N N . GLY A 1 133 ? 16.547 -14.617 -15.938 1 92 133 GLY A N 1
ATOM 1054 C CA . GLY A 1 133 ? 16.531 -16.016 -16.312 1 92 133 GLY A CA 1
ATOM 1055 C C . GLY A 1 133 ? 15.195 -16.688 -16.078 1 92 133 GLY A C 1
ATOM 1056 O O . GLY A 1 133 ? 15.016 -17.859 -16.422 1 92 133 GLY A O 1
ATOM 1057 N N . LEU A 1 134 ? 14.234 -16 -15.523 1 94.31 134 LEU A N 1
ATOM 1058 C CA . LEU A 1 134 ? 12.906 -16.562 -15.273 1 94.31 134 LEU A CA 1
ATOM 1059 C C . LEU A 1 134 ? 11.914 -16.078 -16.312 1 94.31 134 LEU A C 1
ATOM 1061 O O . LEU A 1 134 ? 12.18 -15.109 -17.047 1 94.31 134 LEU A O 1
ATOM 1065 N N . ASP A 1 135 ? 10.805 -16.859 -16.422 1 96.19 135 ASP A N 1
ATOM 1066 C CA . ASP A 1 135 ? 9.695 -16.328 -17.203 1 96.19 135 ASP A CA 1
ATOM 1067 C C . ASP A 1 135 ? 9.281 -14.945 -16.688 1 96.19 135 ASP A C 1
ATOM 1069 O O . ASP A 1 135 ? 9.07 -14.758 -15.492 1 96.19 135 ASP A O 1
ATOM 1073 N N . GLU A 1 136 ? 9.195 -14.008 -17.562 1 96.88 136 GLU A N 1
ATOM 1074 C CA . GLU A 1 136 ? 8.992 -12.617 -17.172 1 96.88 136 GLU A CA 1
ATOM 1075 C C . GLU A 1 136 ? 7.68 -12.445 -16.422 1 96.88 136 GLU A C 1
ATOM 1077 O O . GLU A 1 136 ? 7.602 -11.641 -15.477 1 96.88 136 GLU A O 1
ATOM 1082 N N . VAL A 1 137 ? 6.641 -13.117 -16.844 1 97.88 137 VAL A N 1
ATOM 1083 C CA . VAL A 1 137 ? 5.336 -12.984 -16.203 1 97.88 137 VAL A CA 1
ATOM 1084 C C . VAL A 1 137 ? 5.371 -13.617 -14.82 1 97.88 137 VAL A C 1
ATOM 1086 O O . VAL A 1 137 ? 4.91 -13.023 -13.844 1 97.88 137 VAL A O 1
ATOM 1089 N N . ASP A 1 138 ? 5.945 -14.781 -14.758 1 97.12 138 ASP A N 1
ATOM 1090 C CA . ASP A 1 138 ? 6.055 -15.469 -13.477 1 97.12 138 ASP A CA 1
ATOM 1091 C C . ASP A 1 138 ? 6.914 -14.672 -12.5 1 97.12 138 ASP A C 1
ATOM 1093 O O . ASP A 1 138 ? 6.586 -14.562 -11.312 1 97.12 138 ASP A O 1
ATOM 1097 N N . ALA A 1 139 ? 8.008 -14.141 -13.016 1 97.31 139 ALA A N 1
ATOM 1098 C CA . ALA A 1 139 ? 8.875 -13.305 -12.188 1 97.31 139 ALA A CA 1
ATOM 1099 C C . ALA A 1 139 ? 8.125 -12.094 -11.648 1 97.31 139 ALA A C 1
ATOM 1101 O O . ALA A 1 139 ? 8.258 -11.734 -10.477 1 97.31 139 ALA A O 1
ATOM 1102 N N . THR A 1 140 ? 7.336 -11.477 -12.5 1 98.19 140 THR A N 1
ATOM 1103 C CA . THR A 1 140 ? 6.551 -10.312 -12.125 1 98.19 140 THR A CA 1
ATOM 1104 C C . THR A 1 140 ? 5.516 -10.672 -11.062 1 98.19 140 THR A C 1
ATOM 1106 O O . THR A 1 140 ? 5.316 -9.93 -10.102 1 98.19 140 THR A O 1
ATOM 1109 N N . ILE A 1 141 ? 4.934 -11.836 -11.18 1 98.12 141 ILE A N 1
ATOM 1110 C CA . ILE A 1 141 ? 3.93 -12.289 -10.227 1 98.12 141 ILE A CA 1
ATOM 1111 C C . ILE A 1 141 ? 4.582 -12.508 -8.859 1 98.12 141 ILE A C 1
ATOM 1113 O O . ILE A 1 141 ? 4.023 -12.117 -7.832 1 98.12 141 ILE A O 1
ATOM 1117 N N . ILE A 1 142 ? 5.727 -13.094 -8.883 1 97.94 142 ILE A N 1
ATOM 1118 C CA . ILE A 1 142 ? 6.438 -13.32 -7.625 1 97.94 142 ILE A CA 1
ATOM 1119 C C . ILE A 1 142 ? 6.766 -11.977 -6.973 1 97.94 142 ILE A C 1
ATOM 1121 O O . ILE A 1 142 ? 6.551 -11.797 -5.773 1 97.94 142 ILE A O 1
ATOM 1125 N N . ARG A 1 143 ? 7.254 -11.016 -7.762 1 97.88 143 ARG A N 1
ATOM 1126 C CA . ARG A 1 143 ? 7.551 -9.688 -7.23 1 97.88 143 ARG A CA 1
ATOM 1127 C C . ARG A 1 143 ? 6.297 -9.039 -6.652 1 97.88 143 ARG A C 1
ATOM 1129 O O . ARG A 1 143 ? 6.344 -8.453 -5.57 1 97.88 143 ARG A O 1
ATOM 1136 N N . LEU A 1 144 ? 5.215 -9.148 -7.336 1 97.94 144 LEU A N 1
ATOM 1137 C CA . LEU A 1 144 ? 3.961 -8.562 -6.879 1 97.94 144 LEU A CA 1
ATOM 1138 C C . LEU A 1 144 ? 3.49 -9.219 -5.59 1 97.94 144 LEU A C 1
ATOM 1140 O O . LEU A 1 144 ? 2.922 -8.555 -4.719 1 97.94 144 LEU A O 1
ATOM 1144 N N . ALA A 1 145 ? 3.68 -10.477 -5.461 1 98.12 145 ALA A N 1
ATOM 1145 C CA . ALA A 1 145 ? 3.32 -11.172 -4.23 1 98.12 145 ALA A CA 1
ATOM 1146 C C . ALA A 1 145 ? 4.164 -10.68 -3.057 1 98.12 145 ALA A C 1
ATOM 1148 O O . ALA A 1 145 ? 3.646 -10.469 -1.955 1 98.12 145 ALA A O 1
ATOM 1149 N N . VAL A 1 146 ? 5.43 -10.477 -3.299 1 96.25 146 VAL A N 1
ATOM 1150 C CA . VAL A 1 146 ? 6.32 -9.945 -2.273 1 96.25 146 VAL A CA 1
ATOM 1151 C C . VAL A 1 146 ? 5.887 -8.531 -1.894 1 96.25 146 VAL A C 1
ATOM 1153 O O . VAL A 1 146 ? 5.805 -8.195 -0.709 1 96.25 146 VAL A O 1
ATOM 1156 N N . ASP A 1 147 ? 5.605 -7.738 -2.906 1 95.44 147 ASP A N 1
ATOM 1157 C CA . ASP A 1 147 ? 5.078 -6.398 -2.66 1 95.44 147 ASP A CA 1
ATOM 1158 C C . ASP A 1 147 ? 3.766 -6.461 -1.879 1 95.44 147 ASP A C 1
ATOM 1160 O O . ASP A 1 147 ? 3.541 -5.656 -0.971 1 95.44 147 ASP A O 1
ATOM 1164 N N . GLY A 1 148 ? 2.949 -7.418 -2.303 1 95.81 148 GLY A N 1
ATOM 1165 C CA . GLY A 1 148 ? 1.686 -7.582 -1.603 1 95.81 148 GLY A CA 1
ATOM 1166 C C . GLY A 1 148 ? 1.856 -7.895 -0.128 1 95.81 148 GLY A C 1
ATOM 1167 O O . GLY A 1 148 ? 1.09 -7.41 0.708 1 95.81 148 GLY A O 1
ATOM 1168 N N . LEU A 1 149 ? 2.812 -8.703 0.179 1 94.56 149 LEU A N 1
ATOM 1169 C CA . LEU A 1 149 ? 3.117 -9.039 1.566 1 94.56 149 LEU A CA 1
ATOM 1170 C C . LEU A 1 149 ? 3.504 -7.793 2.355 1 94.56 149 LEU A C 1
ATOM 1172 O O . LEU A 1 149 ? 2.932 -7.52 3.412 1 94.56 149 LEU A O 1
ATOM 1176 N N . TRP A 1 150 ? 4.355 -7.027 1.795 1 91.12 150 TRP A N 1
ATOM 1177 C CA . TRP A 1 150 ? 4.863 -5.828 2.457 1 91.12 150 TRP A CA 1
ATOM 1178 C C . TRP A 1 150 ? 3.789 -4.75 2.535 1 91.12 150 TRP A C 1
ATOM 1180 O O . TRP A 1 150 ? 3.516 -4.215 3.611 1 91.12 150 TRP A O 1
ATOM 1190 N N . LEU A 1 151 ? 3.15 -4.449 1.439 1 92.12 151 LEU A N 1
ATOM 1191 C CA . LEU A 1 151 ? 2.197 -3.348 1.346 1 92.12 151 LEU A CA 1
ATOM 1192 C C . LEU A 1 151 ? 0.938 -3.646 2.152 1 92.12 151 LEU A C 1
ATOM 1194 O O . LEU A 1 151 ? 0.359 -2.748 2.764 1 92.12 151 LEU A O 1
ATOM 1198 N N . SER A 1 152 ? 0.478 -4.887 2.16 1 93.38 152 SER A N 1
ATOM 1199 C CA . SER A 1 152 ? -0.701 -5.234 2.947 1 93.38 152 SER A CA 1
ATOM 1200 C C . SER A 1 152 ? -0.433 -5.074 4.441 1 93.38 152 SER A C 1
ATOM 1202 O O . SER A 1 152 ? -1.337 -4.73 5.207 1 93.38 152 SER A O 1
ATOM 1204 N N . GLU A 1 153 ? 0.773 -5.227 4.836 1 90.62 153 GLU A N 1
ATOM 1205 C CA . GLU A 1 153 ? 1.147 -5.059 6.238 1 90.62 153 GLU A CA 1
ATOM 1206 C C . GLU A 1 153 ? 1.133 -3.588 6.641 1 90.62 153 GLU A C 1
ATOM 1208 O O . GLU A 1 153 ? 0.808 -3.256 7.781 1 90.62 153 GLU A O 1
ATOM 1213 N N . ILE A 1 154 ? 1.491 -2.734 5.707 1 87.62 154 ILE A N 1
ATOM 1214 C CA . ILE A 1 154 ? 1.459 -1.302 5.98 1 87.62 154 ILE A CA 1
ATOM 1215 C C . ILE A 1 154 ? 0.063 -0.896 6.445 1 87.62 154 ILE A C 1
ATOM 1217 O O . ILE A 1 154 ? -0.081 -0.142 7.41 1 87.62 154 ILE A O 1
ATOM 1221 N N . PHE A 1 155 ? -0.969 -1.458 5.844 1 90.62 155 PHE A N 1
ATOM 1222 C CA . PHE A 1 155 ? -2.346 -1.072 6.129 1 90.62 155 PHE A CA 1
ATOM 1223 C C . PHE A 1 155 ? -2.979 -2.021 7.141 1 90.62 155 PHE A C 1
ATOM 1225 O O . PHE A 1 155 ? -4.156 -1.887 7.473 1 90.62 155 PHE A O 1
ATOM 1232 N N . GLY A 1 156 ? -2.211 -3.035 7.559 1 91.06 156 GLY A N 1
ATOM 1233 C CA . GLY A 1 156 ? -2.738 -3.984 8.523 1 91.06 156 GLY A CA 1
ATOM 1234 C C . GLY A 1 156 ? -3.762 -4.934 7.934 1 91.06 156 GLY A C 1
ATOM 1235 O O . GLY A 1 156 ? -4.633 -5.438 8.648 1 91.06 156 GLY A O 1
ATOM 1236 N N . ILE A 1 157 ? -3.672 -5.195 6.598 1 94.25 157 ILE A N 1
ATOM 1237 C CA . ILE A 1 157 ? -4.719 -5.98 5.957 1 94.25 157 ILE A CA 1
ATOM 1238 C C . ILE A 1 157 ? -4.129 -7.273 5.402 1 94.25 157 ILE A C 1
ATOM 1240 O O . ILE A 1 157 ? -4.668 -7.859 4.461 1 94.25 157 ILE A O 1
ATOM 1244 N N . SER A 1 158 ? -2.998 -7.719 5.895 1 94.62 158 SER A N 1
ATOM 1245 C CA . SER A 1 158 ? -2.373 -8.938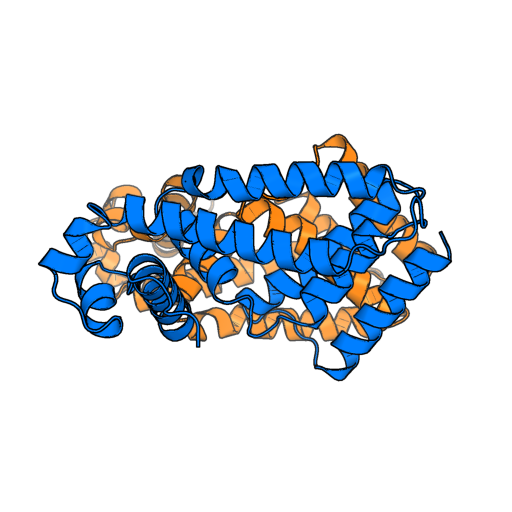 5.383 1 94.62 158 SER A CA 1
ATOM 1246 C C . SER A 1 158 ? -3.289 -10.141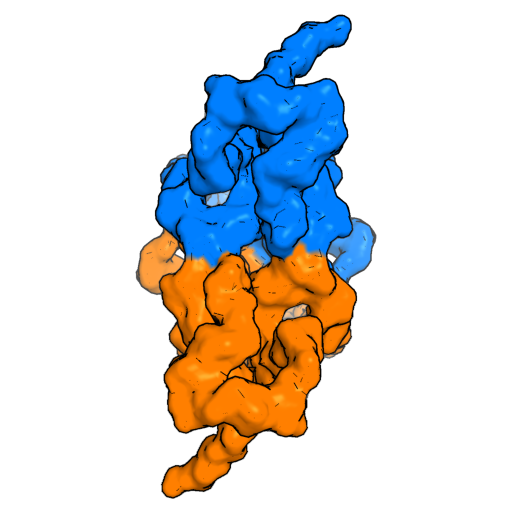 5.562 1 94.62 158 SER A C 1
ATOM 1248 O O . SER A 1 158 ? -3.373 -11 4.68 1 94.62 158 SER A O 1
ATOM 1250 N N . ALA A 1 159 ? -3.957 -10.227 6.719 1 96.94 159 ALA A N 1
ATOM 1251 C CA . ALA A 1 159 ? -4.91 -11.281 7.066 1 96.94 159 ALA A CA 1
ATOM 1252 C C . ALA A 1 159 ? -4.223 -12.641 7.164 1 96.94 159 ALA A C 1
ATOM 1254 O O . ALA A 1 159 ? -4.848 -13.672 6.941 1 96.94 159 ALA A O 1
ATOM 1255 N N . ILE A 1 160 ? -2.9 -12.648 7.352 1 97.19 160 ILE A N 1
ATOM 1256 C CA . ILE A 1 160 ? -2.17 -13.891 7.551 1 97.19 160 ILE A CA 1
ATOM 1257 C C . ILE A 1 160 ? -1.306 -13.789 8.805 1 97.19 160 ILE A C 1
ATOM 1259 O O . ILE A 1 160 ? -0.902 -12.695 9.203 1 97.19 160 ILE A O 1
ATOM 1263 N N . ASP A 1 161 ? -1.063 -14.898 9.477 1 96 161 ASP A N 1
ATOM 1264 C CA . ASP A 1 161 ? -0.191 -14.898 10.648 1 96 161 ASP A CA 1
ATOM 1265 C C . ASP A 1 161 ? 1.259 -15.164 10.25 1 96 161 ASP A C 1
ATOM 1267 O O . ASP A 1 161 ? 1.57 -15.297 9.062 1 96 161 ASP A O 1
ATOM 1271 N N . GLU A 1 162 ? 2.1 -15.203 11.25 1 94.88 162 GLU A N 1
ATOM 1272 C CA . GLU A 1 162 ? 3.531 -15.344 11 1 94.88 162 GLU A CA 1
ATOM 1273 C C . GLU A 1 162 ? 3.854 -16.703 10.375 1 94.88 162 GLU A C 1
ATOM 1275 O O . GLU A 1 162 ? 4.766 -16.812 9.547 1 94.88 162 GLU A O 1
ATOM 1280 N N . GLU A 1 163 ? 3.16 -17.688 10.711 1 97.38 163 GLU A N 1
ATOM 1281 C CA . GLU A 1 163 ? 3.385 -19.016 10.141 1 97.38 163 GLU A CA 1
ATOM 1282 C C . GLU A 1 163 ? 3.094 -19.031 8.641 1 97.38 163 GLU A C 1
ATOM 1284 O O . GLU A 1 163 ? 3.918 -19.484 7.844 1 97.38 163 GLU A O 1
ATOM 1289 N N . MET A 1 164 ? 1.933 -18.547 8.289 1 97.75 164 MET A N 1
ATOM 1290 C CA . MET A 1 164 ? 1.572 -18.484 6.875 1 97.75 164 MET A CA 1
ATOM 1291 C C . MET A 1 164 ? 2.535 -17.578 6.113 1 97.75 164 MET A C 1
ATOM 1293 O O . MET A 1 164 ? 2.877 -17.859 4.965 1 97.75 164 MET A O 1
ATOM 1297 N N . ARG A 1 165 ? 2.961 -16.5 6.75 1 96.5 165 ARG A N 1
ATOM 1298 C CA . ARG A 1 165 ? 3.926 -15.602 6.133 1 96.5 165 ARG A CA 1
ATOM 1299 C C . ARG A 1 165 ? 5.207 -16.344 5.758 1 96.5 165 ARG A C 1
ATOM 1301 O O . ARG A 1 165 ? 5.715 -16.188 4.645 1 96.5 165 ARG A O 1
ATOM 1308 N N . GLU A 1 166 ? 5.715 -17.109 6.637 1 96.56 166 GLU A N 1
ATOM 1309 C CA . GLU A 1 166 ? 6.941 -17.859 6.383 1 96.56 166 GLU A CA 1
ATOM 1310 C C . GLU A 1 166 ? 6.723 -18.922 5.312 1 96.56 166 GLU A C 1
ATOM 1312 O O . GLU A 1 166 ? 7.602 -19.172 4.48 1 96.56 166 GLU A O 1
ATOM 1317 N N . LYS A 1 167 ? 5.582 -19.594 5.32 1 98.06 167 LYS A N 1
ATOM 1318 C CA . LYS A 1 167 ? 5.262 -20.578 4.289 1 98.06 167 LYS A CA 1
ATOM 1319 C C . LYS A 1 167 ? 5.219 -19.922 2.908 1 98.06 167 LYS A C 1
ATOM 1321 O O . LYS A 1 167 ? 5.691 -20.516 1.931 1 98.06 167 LYS A O 1
ATOM 1326 N N . VAL A 1 168 ? 4.633 -18.75 2.869 1 97.88 168 VAL A N 1
ATOM 1327 C CA . VAL A 1 168 ? 4.555 -18 1.617 1 97.88 168 VAL A CA 1
ATOM 1328 C C . VAL A 1 168 ? 5.961 -17.688 1.11 1 97.88 168 VAL A C 1
ATOM 1330 O O . VAL A 1 168 ? 6.273 -17.938 -0.058 1 97.88 168 VAL A O 1
ATOM 1333 N N . ILE A 1 169 ? 6.797 -17.219 2.008 1 96.44 169 ILE A N 1
ATOM 1334 C CA . ILE A 1 169 ? 8.156 -16.844 1.643 1 96.44 169 ILE A CA 1
ATOM 1335 C C . ILE A 1 169 ? 8.906 -18.078 1.12 1 96.44 169 ILE A C 1
ATOM 1337 O O . ILE A 1 169 ? 9.547 -18.016 0.069 1 96.44 169 ILE A O 1
ATOM 1341 N N . GLU A 1 170 ? 8.781 -19.156 1.748 1 96.69 170 GLU A N 1
ATOM 1342 C CA . GLU A 1 170 ? 9.453 -20.375 1.332 1 96.69 170 GLU A CA 1
ATOM 1343 C C . GLU A 1 170 ? 8.922 -20.875 -0.008 1 96.69 170 GLU A C 1
ATOM 1345 O O . GLU A 1 170 ? 9.688 -21.344 -0.857 1 96.69 170 GLU A O 1
ATOM 1350 N N . ARG A 1 171 ? 7.652 -20.812 -0.177 1 97.5 171 ARG A N 1
ATOM 1351 C CA . ARG A 1 171 ? 7.039 -21.25 -1.428 1 97.5 171 ARG A CA 1
ATOM 1352 C C . ARG A 1 171 ? 7.484 -20.375 -2.592 1 97.5 171 ARG A C 1
ATOM 1354 O O . ARG A 1 171 ? 7.723 -20.859 -3.693 1 97.5 171 ARG A O 1
ATOM 1361 N N . LEU A 1 172 ? 7.559 -19.078 -2.338 1 97 172 LEU A N 1
ATOM 1362 C CA . LEU A 1 172 ? 8.031 -18.172 -3.371 1 97 172 LEU A CA 1
ATOM 1363 C C . LEU A 1 172 ? 9.461 -18.516 -3.781 1 97 172 LEU A C 1
ATOM 1365 O O . LEU A 1 172 ? 9.789 -18.516 -4.969 1 97 172 LEU A O 1
ATOM 1369 N N . LYS A 1 173 ? 10.273 -18.797 -2.812 1 94.81 173 LYS A N 1
ATOM 1370 C CA . LYS A 1 173 ? 11.648 -19.188 -3.109 1 94.81 173 LYS A CA 1
ATOM 1371 C C . LYS A 1 173 ? 11.695 -20.484 -3.918 1 94.81 173 LYS A C 1
ATOM 1373 O O . LYS A 1 173 ? 12.5 -20.609 -4.844 1 94.81 173 LYS A O 1
ATOM 1378 N N . MET A 1 174 ? 10.82 -21.406 -3.617 1 94.94 174 MET A N 1
ATOM 1379 C CA . MET A 1 174 ? 10.742 -22.656 -4.355 1 94.94 174 MET A CA 1
ATOM 1380 C C . MET A 1 174 ? 10.312 -22.422 -5.797 1 94.94 174 MET A C 1
ATOM 1382 O O . MET A 1 174 ? 10.797 -23.094 -6.711 1 94.94 174 MET A O 1
ATOM 1386 N N . GLN A 1 175 ? 9.398 -21.469 -5.953 1 93.62 175 GLN A N 1
ATOM 1387 C CA . GLN A 1 175 ? 8.922 -21.156 -7.297 1 93.62 175 GLN A CA 1
ATOM 1388 C C . GLN A 1 175 ? 10.047 -20.578 -8.148 1 93.62 175 GLN A C 1
ATOM 1390 O O . GLN A 1 175 ? 10.086 -20.797 -9.367 1 93.62 175 GLN A O 1
ATOM 1395 N N . ILE A 1 176 ? 10.945 -19.828 -7.5 1 92.69 176 ILE A N 1
ATOM 1396 C CA . ILE A 1 176 ? 12.094 -19.266 -8.211 1 92.69 176 ILE A CA 1
ATOM 1397 C C . ILE A 1 176 ? 13.016 -20.391 -8.672 1 92.69 176 ILE A C 1
ATOM 1399 O O . ILE A 1 176 ? 13.523 -20.375 -9.797 1 92.69 176 ILE A O 1
ATOM 1403 N N . GLU A 1 177 ? 13.156 -21.438 -7.906 1 87.62 177 GLU A N 1
ATOM 1404 C CA . GLU A 1 177 ? 14.039 -22.547 -8.211 1 87.62 177 GLU A CA 1
ATOM 1405 C C . GLU A 1 177 ? 13.453 -23.438 -9.297 1 87.62 177 GLU A C 1
ATOM 1407 O O . GLU A 1 177 ? 14.188 -24.078 -10.062 1 87.62 177 GLU A O 1
ATOM 1412 N N . LYS A 1 178 ? 12.195 -23.516 -9.391 1 82.19 178 LYS A N 1
ATOM 1413 C CA . LYS A 1 178 ? 11.531 -24.406 -10.328 1 82.19 178 LYS A CA 1
ATOM 1414 C C . LYS A 1 178 ? 11.406 -23.766 -11.711 1 82.19 178 LYS A C 1
ATOM 1416 O O . LYS A 1 178 ? 11.219 -24.469 -12.711 1 82.19 178 LYS A O 1
ATOM 1421 N N . ASN A 1 179 ? 11.422 -22.484 -11.773 1 74.94 179 ASN A N 1
ATOM 1422 C CA . ASN A 1 179 ? 11.297 -21.812 -13.055 1 74.94 179 ASN A CA 1
ATOM 1423 C C . ASN A 1 179 ? 12.609 -21.812 -13.828 1 74.94 179 ASN A C 1
ATOM 1425 O O . ASN A 1 179 ? 13.664 -21.484 -13.273 1 74.94 179 ASN A O 1
ATOM 1429 N N . MET B 1 1 ? -32.5 8.742 -11.977 1 37.75 1 MET B N 1
ATOM 1430 C CA . MET B 1 1 ? -31.234 8.203 -11.461 1 37.75 1 MET B CA 1
ATOM 1431 C C . MET B 1 1 ? -31.281 8.109 -9.938 1 37.75 1 MET B C 1
ATOM 1433 O O . MET B 1 1 ? -31.672 9.062 -9.258 1 37.75 1 MET B O 1
ATOM 1437 N N . PRO B 1 2 ? -31.453 7.117 -9.273 1 48.22 2 PRO B N 1
ATOM 1438 C CA . PRO B 1 2 ? -31.719 7.184 -7.836 1 48.22 2 PRO B CA 1
ATOM 1439 C C . PRO B 1 2 ? -30.859 8.227 -7.121 1 48.22 2 PRO B C 1
ATOM 1441 O O . PRO B 1 2 ? -29.75 8.531 -7.566 1 48.22 2 PRO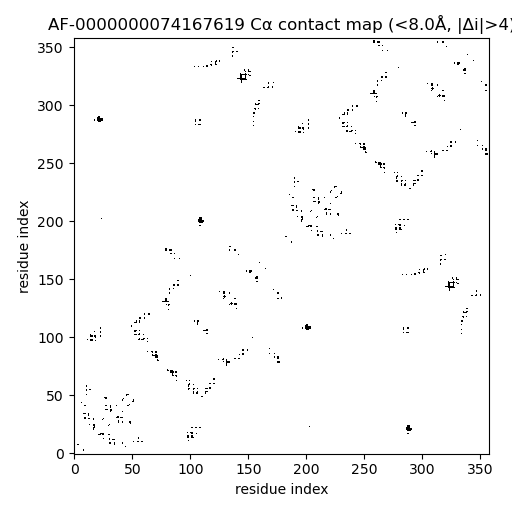 B O 1
ATOM 1444 N N . ARG B 1 3 ? -31.344 9.172 -6.555 1 55.22 3 ARG B N 1
ATOM 1445 C CA . ARG B 1 3 ? -30.781 10.352 -5.926 1 55.22 3 ARG B CA 1
ATOM 1446 C C . ARG B 1 3 ? -29.688 9.969 -4.93 1 55.22 3 ARG B C 1
ATOM 1448 O O . ARG B 1 3 ? -29.938 9.203 -3.998 1 55.22 3 ARG B O 1
ATOM 1455 N N . ILE B 1 4 ? -28.391 10 -5.316 1 69.31 4 ILE B N 1
ATOM 1456 C CA . ILE B 1 4 ? -27.312 9.812 -4.348 1 69.31 4 ILE B CA 1
ATOM 1457 C C . ILE B 1 4 ? -27.625 10.602 -3.072 1 69.31 4 ILE B C 1
ATOM 1459 O O . ILE B 1 4 ? -28.047 11.758 -3.135 1 69.31 4 ILE B O 1
ATOM 1463 N N . SER B 1 5 ? -27.625 9.875 -2.047 1 88.5 5 SER B N 1
ATOM 1464 C CA . SER B 1 5 ? -27.875 10.555 -0.782 1 88.5 5 SER B CA 1
ATOM 1465 C C . SER B 1 5 ? -26.812 11.617 -0.512 1 88.5 5 SER B C 1
ATOM 1467 O O . SER B 1 5 ? -25.703 11.547 -1.049 1 88.5 5 SER B O 1
ATOM 1469 N N . LYS B 1 6 ? -27.203 12.711 0.138 1 90.88 6 LYS B N 1
ATOM 1470 C CA . LYS B 1 6 ? -26.266 13.75 0.537 1 90.88 6 LYS B CA 1
ATOM 1471 C C . LYS B 1 6 ? -25.047 13.148 1.236 1 90.88 6 LYS B C 1
ATOM 1473 O O . LYS B 1 6 ? -23.906 13.586 1.017 1 90.88 6 LYS B O 1
ATOM 1478 N N . ARG B 1 7 ? -25.344 12.18 1.957 1 93.88 7 ARG B N 1
ATOM 1479 C CA . ARG B 1 7 ? -24.281 11.5 2.689 1 93.88 7 ARG B CA 1
ATOM 1480 C C . ARG B 1 7 ? -23.281 10.859 1.734 1 93.88 7 ARG B C 1
ATOM 1482 O O . ARG B 1 7 ? -22.078 10.992 1.914 1 93.88 7 ARG B O 1
ATOM 1489 N N . GLN B 1 8 ? -23.781 10.172 0.746 1 94.56 8 GLN B N 1
ATOM 1490 C CA . GLN B 1 8 ? -22.906 9.547 -0.245 1 94.56 8 GLN B CA 1
ATOM 1491 C C . GLN B 1 8 ? -22.141 10.586 -1.051 1 94.56 8 GLN B C 1
ATOM 1493 O O . GLN B 1 8 ? -20.969 10.398 -1.36 1 94.56 8 GLN B O 1
ATOM 1498 N N . LEU B 1 9 ? -22.781 11.602 -1.312 1 95.56 9 LEU B N 1
ATOM 1499 C CA . LEU B 1 9 ? -22.141 12.68 -2.053 1 95.56 9 LEU B CA 1
ATOM 1500 C C . LEU B 1 9 ? -20.953 13.242 -1.276 1 95.56 9 LEU B C 1
ATOM 1502 O O . LEU B 1 9 ? -19.906 13.516 -1.857 1 95.56 9 LEU B O 1
ATOM 1506 N N . ILE B 1 10 ? -21.156 13.414 -0.022 1 96.69 10 ILE B N 1
ATOM 1507 C CA . ILE B 1 10 ? -20.094 13.922 0.848 1 96.69 10 ILE B CA 1
ATOM 1508 C C . ILE B 1 10 ? -18.922 12.953 0.864 1 96.69 10 ILE B C 1
ATOM 1510 O O . ILE B 1 10 ? -17.766 13.367 0.714 1 96.69 10 ILE B O 1
ATOM 1514 N N . LEU B 1 11 ? -19.234 11.703 0.954 1 96.94 11 LEU B N 1
ATOM 1515 C CA . LEU B 1 11 ? -18.203 10.688 1.005 1 96.94 11 LEU B CA 1
ATOM 1516 C C . LEU B 1 11 ? -17.438 10.617 -0.317 1 96.94 11 LEU B C 1
ATOM 1518 O O . LEU B 1 11 ? -16.219 10.516 -0.33 1 96.94 11 LEU B O 1
ATOM 1522 N N . GLU B 1 12 ? -18.141 10.711 -1.398 1 95.88 12 GLU B N 1
ATOM 1523 C CA . GLU B 1 12 ? -17.516 10.688 -2.719 1 95.88 12 GLU B CA 1
ATOM 1524 C C . GLU B 1 12 ? -16.656 11.93 -2.941 1 95.88 12 GLU B C 1
ATOM 1526 O O . GLU B 1 12 ? -15.609 11.852 -3.584 1 95.88 12 GLU B O 1
ATOM 1531 N N . SER B 1 13 ? -17.109 13.008 -2.428 1 97 13 SER B N 1
ATOM 1532 C CA . SER B 1 13 ? -16.328 14.242 -2.5 1 97 13 SER B CA 1
ATOM 1533 C C . SER B 1 13 ? -15.031 14.125 -1.706 1 97 13 SER B C 1
ATOM 1535 O O . SER B 1 13 ? -13.969 14.562 -2.166 1 97 13 SER B O 1
ATOM 1537 N N . ALA B 1 14 ? -15.156 13.562 -0.527 1 97.31 14 ALA B N 1
ATOM 1538 C CA . ALA B 1 14 ? -13.969 13.328 0.29 1 97.31 14 ALA B CA 1
ATOM 1539 C C . ALA B 1 14 ? -12.961 12.445 -0.44 1 97.31 14 ALA B C 1
ATOM 1541 O O . ALA B 1 14 ? -11.773 12.766 -0.499 1 97.31 14 ALA B O 1
ATOM 1542 N N . ALA B 1 15 ? -13.461 11.375 -1.015 1 96.06 15 ALA B N 1
ATOM 1543 C CA . ALA B 1 15 ? -12.609 10.461 -1.764 1 96.06 15 ALA B CA 1
ATOM 1544 C C . ALA B 1 15 ? -11.922 11.18 -2.924 1 96.06 15 ALA B C 1
ATOM 1546 O O . ALA B 1 15 ? -10.727 10.977 -3.168 1 96.06 15 ALA B O 1
ATOM 1547 N N . ALA B 1 16 ? -12.648 11.984 -3.578 1 95.31 16 ALA B N 1
ATOM 1548 C CA . ALA B 1 16 ? -12.125 12.703 -4.738 1 95.31 16 ALA B CA 1
ATOM 1549 C C . ALA B 1 16 ? -11 13.656 -4.332 1 95.31 16 ALA B C 1
ATOM 1551 O O . ALA B 1 16 ? -9.984 13.75 -5.02 1 95.31 16 ALA B O 1
ATOM 1552 N N . ILE B 1 17 ? -11.172 14.336 -3.25 1 96.44 17 ILE B N 1
ATOM 1553 C CA . ILE B 1 17 ? -10.164 15.266 -2.764 1 96.44 17 ILE B CA 1
ATOM 1554 C C . ILE B 1 17 ? -8.867 14.516 -2.482 1 96.44 17 ILE B C 1
ATOM 1556 O O . ILE B 1 17 ? -7.789 14.93 -2.924 1 96.44 17 ILE B O 1
ATOM 1560 N N . ILE B 1 18 ? -9.008 13.43 -1.837 1 94.75 18 ILE B N 1
ATOM 1561 C CA . ILE B 1 18 ? -7.832 12.656 -1.453 1 94.75 18 ILE B CA 1
ATOM 1562 C C . ILE B 1 18 ? -7.16 12.086 -2.699 1 94.75 18 ILE B C 1
ATOM 1564 O O . ILE B 1 18 ? -5.934 12.102 -2.816 1 94.75 18 ILE B O 1
ATOM 1568 N N . ASN B 1 19 ? -7.969 11.625 -3.574 1 91.12 19 ASN B N 1
ATOM 1569 C CA . ASN B 1 19 ? -7.441 11.031 -4.797 1 91.12 19 ASN B CA 1
ATOM 1570 C C . ASN B 1 19 ? -6.734 12.07 -5.664 1 91.12 19 ASN B C 1
ATOM 1572 O O . ASN B 1 19 ? -5.73 11.766 -6.309 1 91.12 19 ASN B O 1
ATOM 1576 N N . GLU B 1 20 ? -7.223 13.195 -5.699 1 92.56 20 GLU B N 1
ATOM 1577 C CA . GLU B 1 20 ? -6.719 14.234 -6.594 1 92.56 20 GLU B CA 1
ATOM 1578 C C . GLU B 1 20 ? -5.551 14.992 -5.965 1 92.56 20 GLU B C 1
ATOM 1580 O O . GLU B 1 20 ? -4.594 15.344 -6.648 1 92.56 20 GLU B O 1
ATOM 1585 N N . LYS B 1 21 ? -5.641 15.211 -4.633 1 93.69 21 LYS B N 1
ATOM 1586 C CA . LYS B 1 21 ? -4.684 16.141 -4.031 1 93.69 21 LYS B CA 1
ATOM 1587 C C . LYS B 1 21 ? -3.879 15.453 -2.928 1 93.69 21 LYS B C 1
ATOM 1589 O O . LYS B 1 21 ? -2.773 15.891 -2.6 1 93.69 21 LYS B O 1
ATOM 1594 N N . GLY B 1 22 ? -4.434 14.508 -2.34 1 92.56 22 GLY B N 1
ATOM 1595 C CA . GLY B 1 22 ? -3.793 13.852 -1.211 1 92.56 22 GLY B CA 1
ATOM 1596 C C . GLY B 1 22 ? -4.562 14.008 0.086 1 92.56 22 GLY B C 1
ATOM 1597 O O . GLY B 1 22 ? -5.422 14.891 0.202 1 92.56 22 GLY B O 1
ATOM 1598 N N . ALA B 1 23 ? -4.242 13.188 1.052 1 92.94 23 ALA B N 1
ATOM 1599 C CA . ALA B 1 23 ? -4.992 13.117 2.303 1 92.94 23 ALA B CA 1
ATOM 1600 C C . ALA B 1 23 ? -4.828 14.391 3.119 1 92.94 23 ALA B C 1
ATOM 1602 O O . ALA B 1 23 ? -5.719 14.766 3.891 1 92.94 23 ALA B O 1
ATOM 1603 N N . ASP B 1 24 ? -3.727 15.078 2.914 1 92.38 24 ASP B N 1
ATOM 1604 C CA . ASP B 1 24 ? -3.461 16.297 3.676 1 92.38 24 ASP B CA 1
ATOM 1605 C C . ASP B 1 24 ? -4.457 17.391 3.318 1 92.38 24 ASP B C 1
ATOM 1607 O O . ASP B 1 24 ? -4.617 18.359 4.066 1 92.38 24 ASP B O 1
ATOM 1611 N N . TYR B 1 25 ? -5.102 17.281 2.316 1 94.62 25 TYR B N 1
ATOM 1612 C CA . TYR B 1 25 ? -6 18.328 1.837 1 94.62 25 TYR B CA 1
ATOM 1613 C C . TYR B 1 25 ? -7.438 18.047 2.258 1 94.62 25 TYR B C 1
ATOM 1615 O O . TYR B 1 25 ? -8.336 18.844 1.995 1 94.62 25 TYR B O 1
ATOM 1623 N N . LEU B 1 26 ? -7.59 16.953 2.883 1 96.19 26 LEU B N 1
ATOM 1624 C CA . LEU B 1 26 ? -8.93 16.609 3.352 1 96.19 26 LEU B CA 1
ATOM 1625 C C . LEU B 1 26 ? -9.297 17.422 4.59 1 96.19 26 LEU B C 1
ATOM 1627 O O . LEU B 1 26 ? -8.703 17.234 5.652 1 96.19 26 LEU B O 1
ATOM 1631 N N . THR B 1 27 ? -10.188 18.344 4.426 1 94.69 27 THR B N 1
ATOM 1632 C CA . THR B 1 27 ? -10.812 19.062 5.531 1 94.69 27 THR B CA 1
ATOM 1633 C C . THR B 1 27 ? -12.328 19.078 5.371 1 94.69 27 THR B C 1
ATOM 1635 O O . THR B 1 27 ? -12.844 18.906 4.266 1 94.69 27 THR B O 1
ATOM 1638 N N . LEU B 1 28 ? -12.992 19.281 6.516 1 96.12 28 LEU B N 1
ATOM 1639 C CA . LEU B 1 28 ? -14.453 19.359 6.441 1 96.12 28 LEU B CA 1
ATOM 1640 C C . LEU B 1 28 ? -14.883 20.5 5.531 1 96.12 28 LEU B C 1
ATOM 1642 O O . LEU B 1 28 ? -15.812 20.359 4.738 1 96.12 28 LEU B O 1
ATOM 1646 N N . ASP B 1 29 ? -14.18 21.594 5.57 1 96.19 29 ASP B N 1
ATOM 1647 C CA . ASP B 1 29 ? -14.492 22.75 4.723 1 96.19 29 ASP B CA 1
ATOM 1648 C C . ASP B 1 29 ? -14.281 22.406 3.248 1 96.19 29 ASP B C 1
ATOM 1650 O O . ASP B 1 29 ? -15.117 22.75 2.406 1 96.19 29 ASP B O 1
ATOM 1654 N N . ALA B 1 30 ? -13.188 21.797 2.908 1 97.12 30 ALA B N 1
ATOM 1655 C CA . ALA B 1 30 ? -12.898 21.422 1.525 1 97.12 30 ALA B CA 1
ATOM 1656 C C . ALA B 1 30 ? -13.953 20.453 0.987 1 97.12 30 ALA B C 1
ATOM 1658 O O . ALA B 1 30 ? -14.367 20.562 -0.172 1 97.12 30 ALA B O 1
ATOM 1659 N N . VAL B 1 31 ? -14.359 19.547 1.821 1 97.88 31 VAL B N 1
ATOM 1660 C CA . VAL B 1 31 ? -15.352 18.562 1.421 1 97.88 31 VAL B CA 1
ATOM 1661 C C . VAL B 1 31 ? -16.688 19.234 1.171 1 97.88 31 VAL B C 1
ATOM 1663 O O . VAL B 1 31 ? -17.375 18.938 0.185 1 97.88 31 VAL B O 1
ATOM 1666 N N . ALA B 1 32 ? -17.062 20.094 2.082 1 97.56 32 ALA B N 1
ATOM 1667 C CA . ALA B 1 32 ? -18.312 20.828 1.912 1 97.56 32 ALA B CA 1
ATOM 1668 C C . ALA B 1 32 ? -18.328 21.594 0.589 1 97.56 32 ALA B C 1
ATOM 1670 O O . ALA B 1 32 ? -19.312 21.531 -0.159 1 97.56 32 ALA B O 1
ATOM 1671 N N . GLN B 1 33 ? -17.297 22.266 0.304 1 97.69 33 GLN B N 1
ATOM 1672 C CA . GLN B 1 33 ? -17.156 23.047 -0.93 1 97.69 33 GLN B CA 1
ATOM 1673 C C . GLN B 1 33 ? -17.281 22.141 -2.154 1 97.69 33 GLN B C 1
ATOM 1675 O O . GLN B 1 33 ? -18.016 22.453 -3.096 1 97.69 33 GLN B O 1
ATOM 1680 N N . ARG B 1 34 ? -16.625 21.047 -2.105 1 96.81 34 ARG B N 1
ATOM 1681 C CA . ARG B 1 34 ? -16.656 20.125 -3.238 1 96.81 34 ARG B CA 1
ATOM 1682 C C . ARG B 1 34 ? -18.047 19.531 -3.42 1 96.81 34 ARG B C 1
ATOM 1684 O O . ARG B 1 34 ? -18.484 19.297 -4.547 1 96.81 34 ARG B O 1
ATOM 1691 N N . ALA B 1 35 ? -18.641 19.25 -2.318 1 96.56 35 ALA B N 1
ATOM 1692 C CA . ALA B 1 35 ? -19.953 18.625 -2.346 1 96.56 35 ALA B CA 1
ATOM 1693 C C . ALA B 1 35 ? -21.047 19.641 -2.66 1 96.56 35 ALA B C 1
ATOM 1695 O O . ALA B 1 35 ? -22.203 19.266 -2.889 1 96.56 35 ALA B O 1
ATOM 1696 N N . GLY B 1 36 ? -20.703 20.906 -2.625 1 96.88 36 GLY B N 1
ATOM 1697 C CA . GLY B 1 36 ? -21.672 21.953 -2.918 1 96.88 36 GLY B CA 1
ATOM 1698 C C . GLY B 1 36 ? -22.688 22.141 -1.812 1 96.88 36 GLY B C 1
ATOM 1699 O O . GLY B 1 36 ? -23.875 22.359 -2.082 1 96.88 36 GLY B O 1
ATOM 1700 N N . ILE B 1 37 ? -22.266 21.938 -0.591 1 95.19 37 ILE B N 1
ATOM 1701 C CA . ILE B 1 37 ? -23.156 22.125 0.548 1 95.19 37 ILE B CA 1
ATOM 1702 C C . ILE B 1 37 ? -22.516 23.078 1.559 1 95.19 37 ILE B C 1
ATOM 1704 O O . ILE B 1 37 ? -21.312 23.375 1.467 1 95.19 37 ILE B O 1
ATOM 1708 N N . SER B 1 38 ? -23.359 23.547 2.465 1 94 38 SER B N 1
ATOM 1709 C CA . SER B 1 38 ? -22.844 24.438 3.498 1 94 38 SER B CA 1
ATOM 1710 C C . SER B 1 38 ? -22.031 23.672 4.531 1 94 38 SER B C 1
ATOM 1712 O O . SER B 1 38 ? -22.156 22.453 4.645 1 94 38 SER B O 1
ATOM 1714 N N . LYS B 1 39 ? -21.156 24.391 5.199 1 92.25 39 LYS B N 1
ATOM 1715 C CA . LYS B 1 39 ? -20.406 23.797 6.305 1 92.25 39 LYS B CA 1
ATOM 1716 C C . LYS B 1 39 ? -21.344 23.188 7.34 1 92.25 39 LYS B C 1
ATOM 1718 O O . LYS B 1 39 ? -21.094 22.109 7.863 1 92.25 39 LYS B O 1
ATOM 1723 N N . GLY B 1 40 ? -22.438 23.938 7.602 1 91.69 40 GLY B N 1
ATOM 1724 C CA . GLY B 1 40 ? -23.453 23.422 8.5 1 91.69 40 GLY B CA 1
ATOM 1725 C C . GLY B 1 40 ? -24.094 22.141 8.008 1 91.69 40 GLY B C 1
ATOM 1726 O O . GLY B 1 40 ? -24.344 21.234 8.789 1 91.69 40 GLY B O 1
ATOM 1727 N N . GLY B 1 41 ? -24.328 22.094 6.797 1 91.69 41 GLY B N 1
ATOM 1728 C CA . GLY B 1 41 ? -24.859 20.891 6.184 1 91.69 41 GLY B CA 1
ATOM 1729 C C . GLY B 1 41 ? -23.953 19.688 6.344 1 91.69 41 GLY B C 1
ATOM 1730 O O . GLY B 1 41 ? -24.422 18.562 6.566 1 91.69 41 GLY B O 1
ATOM 1731 N N . LEU B 1 42 ? -22.641 19.891 6.156 1 94.56 42 LEU B N 1
ATOM 1732 C CA . LEU B 1 42 ? -21.688 18.797 6.336 1 94.56 42 LEU B CA 1
ATOM 1733 C C . LEU B 1 42 ? -21.672 18.328 7.789 1 94.56 42 LEU B C 1
ATOM 1735 O O . LEU B 1 42 ? -21.625 17.125 8.055 1 94.56 42 LEU B O 1
ATOM 1739 N N . PHE B 1 43 ? -21.797 19.328 8.68 1 93.31 43 PHE B N 1
ATOM 1740 C CA . PHE B 1 43 ? -21.719 19.031 10.109 1 93.31 43 PHE B CA 1
ATOM 1741 C C . PHE B 1 43 ? -22.953 18.266 10.562 1 93.31 43 PHE B C 1
ATOM 1743 O O . PHE B 1 43 ? -22.922 17.531 11.555 1 93.31 43 PHE B O 1
ATOM 1750 N N . TYR B 1 44 ? -23.984 18.484 9.836 1 93.19 44 TYR B N 1
ATOM 1751 C CA . TYR B 1 44 ? -25.188 17.703 10.109 1 93.19 44 TYR B CA 1
ATOM 1752 C C . TYR B 1 44 ? -24.938 16.219 9.93 1 93.19 44 TYR B C 1
ATOM 1754 O O . TYR B 1 44 ? -25.469 15.391 10.68 1 93.19 44 TYR B O 1
ATOM 1762 N N . HIS B 1 45 ? -24.078 15.898 9.055 1 94.38 45 HIS B N 1
ATOM 1763 C CA . HIS B 1 45 ? -23.828 14.508 8.719 1 94.38 45 HIS B CA 1
ATOM 1764 C C . HIS B 1 45 ? -22.578 13.984 9.422 1 94.38 45 HIS B C 1
ATOM 1766 O O . HIS B 1 45 ? -22.531 12.82 9.836 1 94.38 45 HIS B O 1
ATOM 1772 N N . PHE B 1 46 ? -21.562 14.828 9.477 1 96.31 46 PHE B N 1
ATOM 1773 C CA . PHE B 1 46 ? -20.281 14.43 10.047 1 96.31 46 PHE B CA 1
ATOM 1774 C C . PHE B 1 46 ? -19.75 15.508 10.977 1 96.31 46 PHE B C 1
ATOM 1776 O O . PHE B 1 46 ? -19.359 16.594 10.531 1 96.31 46 PHE B O 1
ATOM 1783 N N . LYS B 1 47 ? -19.547 15.109 12.18 1 94.75 47 LYS B N 1
ATOM 1784 C CA . LYS B 1 47 ? -19.25 16.094 13.211 1 94.75 47 LYS B CA 1
ATOM 1785 C C . LYS B 1 47 ? -17.734 16.344 13.312 1 94.75 47 LYS B C 1
ATOM 1787 O O . LYS B 1 47 ? -17.312 17.312 13.922 1 94.75 47 LYS B O 1
ATOM 1792 N N . SER B 1 48 ? -17.031 15.367 12.758 1 95.19 48 SER B N 1
ATOM 1793 C CA . SER B 1 48 ? -15.57 15.5 12.836 1 95.19 48 SER B CA 1
ATOM 1794 C C . SER B 1 48 ? -14.898 14.852 11.625 1 95.19 48 SER B C 1
ATOM 1796 O O . SER B 1 48 ? -15.516 14.047 10.922 1 95.19 48 SER B O 1
ATOM 1798 N N . LYS B 1 49 ? -13.734 15.258 11.422 1 94.81 49 LYS B N 1
ATOM 1799 C CA . LYS B 1 49 ? -12.938 14.648 10.359 1 94.81 49 LYS B CA 1
ATOM 1800 C C . LYS B 1 49 ? -12.789 13.141 10.57 1 94.81 49 LYS B C 1
ATOM 1802 O O . LYS B 1 49 ? -12.875 12.367 9.617 1 94.81 49 LYS B O 1
ATOM 1807 N N . ASP B 1 50 ? -12.578 12.734 11.805 1 95.75 50 ASP B N 1
ATOM 1808 C CA . ASP B 1 50 ? -12.453 11.32 12.133 1 95.75 50 ASP B CA 1
ATOM 1809 C C . ASP B 1 50 ? -13.719 10.555 11.773 1 95.75 50 ASP B C 1
ATOM 1811 O O . ASP B 1 50 ? -13.648 9.445 11.234 1 95.75 50 ASP B O 1
ATOM 1815 N N . GLU B 1 51 ? -14.766 11.133 12.086 1 97 51 GLU B N 1
ATOM 1816 C CA . GLU B 1 51 ? -16.031 10.492 11.727 1 97 51 GLU B CA 1
ATOM 1817 C C . GLU B 1 51 ? -16.188 10.391 10.219 1 97 51 GLU B C 1
ATOM 1819 O O . GLU B 1 51 ? -16.672 9.375 9.703 1 97 51 GLU B O 1
ATOM 1824 N N . LEU B 1 52 ? -15.883 11.453 9.547 1 97.38 52 LEU B N 1
ATOM 1825 C CA . LEU B 1 52 ? -15.938 11.438 8.086 1 97.38 52 LEU B CA 1
ATOM 1826 C C . LEU B 1 52 ? -15.07 10.32 7.523 1 97.38 52 LEU B C 1
ATOM 1828 O O . LEU B 1 52 ? -15.508 9.562 6.656 1 97.38 52 LEU B O 1
ATOM 1832 N N . ILE B 1 53 ? -13.859 10.156 8.016 1 97.31 53 ILE B N 1
ATOM 1833 C CA . ILE B 1 53 ? -12.914 9.148 7.531 1 97.31 53 ILE B CA 1
ATOM 1834 C C . ILE B 1 53 ? -13.43 7.754 7.867 1 97.31 53 ILE B C 1
ATOM 1836 O O . ILE B 1 53 ? -13.367 6.844 7.035 1 97.31 53 ILE B O 1
ATOM 1840 N N . LYS B 1 54 ? -13.891 7.625 9.055 1 97.44 54 LYS B N 1
ATOM 1841 C CA . LYS B 1 54 ? -14.477 6.348 9.453 1 97.44 54 LYS B CA 1
ATOM 1842 C C . LYS B 1 54 ? -15.562 5.91 8.477 1 97.44 54 LYS B C 1
ATOM 1844 O O . LYS B 1 54 ? -15.57 4.762 8.023 1 97.44 54 LYS B O 1
ATOM 1849 N N . GLU B 1 55 ? -16.406 6.816 8.195 1 97.25 55 GLU B N 1
ATOM 1850 C CA . GLU B 1 55 ? -17.531 6.488 7.32 1 97.25 55 GLU B CA 1
ATOM 1851 C C . GLU B 1 55 ? -17.062 6.316 5.875 1 97.25 55 GLU B C 1
ATOM 1853 O O . GLU B 1 55 ? -17.625 5.516 5.129 1 97.25 55 GLU B O 1
ATOM 1858 N N . LEU B 1 56 ? -16.078 7.043 5.496 1 97.31 56 LEU B N 1
ATOM 1859 C CA . LEU B 1 56 ? -15.484 6.832 4.18 1 97.31 56 LEU B CA 1
ATOM 1860 C C . LEU B 1 56 ? -14.938 5.414 4.055 1 97.31 56 LEU B C 1
ATOM 1862 O O . LEU B 1 56 ? -15.164 4.742 3.045 1 97.31 56 LEU B O 1
ATOM 1866 N N . VAL B 1 57 ? -14.242 4.934 5.066 1 97.12 57 VAL B N 1
ATOM 1867 C CA . VAL B 1 57 ? -13.688 3.58 5.07 1 97.12 57 VAL B CA 1
ATOM 1868 C C . VAL B 1 57 ? -14.82 2.559 4.992 1 97.12 57 VAL B C 1
ATOM 1870 O O . VAL B 1 57 ? -14.758 1.617 4.199 1 97.12 57 VAL B O 1
ATOM 1873 N N . ASN B 1 58 ? -15.852 2.799 5.766 1 97.12 58 ASN B N 1
ATOM 1874 C CA . ASN B 1 58 ? -17 1.893 5.75 1 97.12 58 ASN B CA 1
ATOM 1875 C C . ASN B 1 58 ? -17.656 1.847 4.375 1 97.12 58 ASN B C 1
ATOM 1877 O O . ASN B 1 58 ? -17.953 0.767 3.857 1 97.12 58 ASN B O 1
ATOM 1881 N N . TYR B 1 59 ? -17.891 2.996 3.865 1 95.31 59 TYR B N 1
ATOM 1882 C CA . TYR B 1 59 ? -18.516 3.131 2.547 1 95.31 59 TYR B CA 1
ATOM 1883 C C . TYR B 1 59 ? -17.672 2.434 1.482 1 95.31 59 TYR B C 1
ATOM 1885 O O . TYR B 1 59 ? -18.188 1.646 0.69 1 95.31 59 TYR B O 1
ATOM 1893 N N . ALA B 1 60 ? -16.422 2.672 1.484 1 91.94 60 ALA B N 1
ATOM 1894 C CA . ALA B 1 60 ? -15.5 2.117 0.501 1 91.94 60 ALA B CA 1
ATOM 1895 C C . ALA B 1 60 ? -15.383 0.603 0.651 1 91.94 60 ALA B C 1
ATOM 1897 O O . ALA B 1 60 ? -15.344 -0.125 -0.344 1 91.94 60 ALA B O 1
ATOM 1898 N N . ASN B 1 61 ? -15.25 0.183 1.885 1 94.44 61 ASN B N 1
ATOM 1899 C CA . ASN B 1 61 ? -15.195 -1.248 2.162 1 94.44 61 ASN B CA 1
ATOM 1900 C C . ASN B 1 61 ? -16.438 -1.966 1.632 1 94.44 61 ASN B C 1
ATOM 1902 O O . ASN B 1 61 ? -16.328 -3.053 1.061 1 94.44 61 ASN B O 1
ATOM 1906 N N . ASN B 1 62 ? -17.547 -1.355 1.799 1 94 62 ASN B N 1
ATOM 1907 C CA . ASN B 1 62 ? -18.797 -1.947 1.31 1 94 62 ASN B CA 1
ATOM 1908 C C . ASN B 1 62 ? -18.828 -2.002 -0.215 1 94 62 ASN B C 1
ATOM 1910 O O . ASN B 1 62 ? -19.281 -2.992 -0.796 1 94 62 ASN B O 1
ATOM 1914 N N . LEU B 1 63 ? -18.422 -0.976 -0.8 1 89.44 63 LEU B N 1
ATOM 1915 C CA . LEU B 1 63 ? -18.344 -0.949 -2.256 1 89.44 63 LEU B CA 1
ATOM 1916 C C . LEU B 1 63 ? -17.438 -2.057 -2.773 1 89.44 63 LEU B C 1
ATOM 1918 O O . LEU B 1 63 ? -17.766 -2.734 -3.748 1 89.44 63 LEU B O 1
ATOM 1922 N N . TYR B 1 64 ? -16.312 -2.234 -2.098 1 89.62 64 TYR B N 1
ATOM 1923 C CA . TYR B 1 64 ? -15.359 -3.25 -2.518 1 89.62 64 TYR B CA 1
ATOM 1924 C C . TYR B 1 64 ? -15.922 -4.652 -2.303 1 89.62 64 TYR B C 1
ATOM 1926 O O . TYR B 1 64 ? -15.742 -5.531 -3.148 1 89.62 64 TYR B O 1
ATOM 1934 N N . ARG B 1 65 ? -16.516 -4.82 -1.229 1 92.25 65 ARG B N 1
ATOM 1935 C CA . ARG B 1 65 ? -17.141 -6.109 -0.95 1 92.25 65 ARG B CA 1
ATOM 1936 C C . ARG B 1 65 ? -18.188 -6.441 -2.002 1 92.25 65 ARG B C 1
ATOM 1938 O O . ARG B 1 65 ? -18.266 -7.574 -2.475 1 92.25 65 ARG B O 1
ATOM 1945 N N . ASP B 1 66 ? -18.969 -5.453 -2.316 1 90.69 66 ASP B N 1
ATOM 1946 C CA . ASP B 1 66 ? -20 -5.652 -3.332 1 90.69 66 ASP B CA 1
ATOM 1947 C C . ASP B 1 66 ? -19.375 -5.988 -4.688 1 90.69 66 ASP B C 1
ATOM 1949 O O . ASP B 1 66 ? -19.891 -6.824 -5.426 1 90.69 66 ASP B O 1
ATOM 1953 N N . ASN B 1 67 ? -18.312 -5.34 -4.977 1 88.12 67 ASN B N 1
ATOM 1954 C CA . ASN B 1 67 ? -17.609 -5.586 -6.227 1 88.12 67 ASN B CA 1
ATOM 1955 C C . ASN B 1 67 ? -17.078 -7.016 -6.301 1 88.12 67 ASN B C 1
ATOM 1957 O O . ASN B 1 67 ? -17.25 -7.699 -7.312 1 88.12 67 ASN B O 1
ATOM 1961 N N . VAL B 1 68 ? -16.453 -7.516 -5.254 1 89.75 68 VAL B N 1
ATOM 1962 C CA . VAL B 1 68 ? -15.953 -8.883 -5.203 1 89.75 68 VAL B CA 1
ATOM 1963 C C . VAL B 1 68 ? -17.109 -9.867 -5.309 1 89.75 68 VAL B C 1
ATOM 1965 O O . VAL B 1 68 ? -17.062 -10.812 -6.102 1 89.75 68 VAL B O 1
ATOM 1968 N N . ASN B 1 69 ? -18.141 -9.562 -4.566 1 89.19 69 ASN B N 1
ATOM 1969 C CA . ASN B 1 69 ? -19.281 -10.484 -4.484 1 89.19 69 ASN B CA 1
ATOM 1970 C C . ASN B 1 69 ? -19.984 -10.625 -5.828 1 89.19 69 ASN B C 1
ATOM 1972 O O . ASN B 1 69 ? -20.531 -11.688 -6.141 1 89.19 69 ASN B O 1
ATOM 1976 N N . GLN B 1 70 ? -19.984 -9.602 -6.547 1 88.94 70 GLN B N 1
ATOM 1977 C CA . GLN B 1 70 ? -20.672 -9.625 -7.832 1 88.94 70 GLN B CA 1
ATOM 1978 C C . GLN B 1 70 ? -19.984 -10.594 -8.797 1 88.94 70 GLN B C 1
ATOM 1980 O O . GLN B 1 70 ? -20.609 -11.039 -9.773 1 88.94 70 GLN B O 1
ATOM 1985 N N . HIS B 1 71 ? -18.766 -10.945 -8.531 1 87.81 71 HIS B N 1
ATOM 1986 C CA . HIS B 1 71 ? -18.031 -11.852 -9.414 1 87.81 71 HIS B CA 1
ATOM 1987 C C . HIS B 1 71 ? -18.047 -13.273 -8.875 1 87.81 71 HIS B C 1
ATOM 1989 O O . HIS B 1 71 ? -17.469 -14.18 -9.492 1 87.81 71 HIS B O 1
ATOM 1995 N N . ILE B 1 72 ? -18.594 -13.367 -7.727 1 85.62 72 ILE B N 1
ATOM 1996 C CA . ILE B 1 72 ? -18.75 -14.719 -7.195 1 85.62 72 ILE B CA 1
ATOM 1997 C C . ILE B 1 72 ? -19.906 -15.43 -7.898 1 85.62 72 ILE B C 1
ATOM 1999 O O . ILE B 1 72 ? -21.016 -14.898 -7.977 1 85.62 72 ILE B O 1
ATOM 2003 N N . GLY B 1 73 ? -19.531 -16.422 -8.797 1 75.12 73 GLY B N 1
ATOM 2004 C CA . GLY B 1 73 ? -20.5 -17.172 -9.578 1 75.12 73 GLY B CA 1
ATOM 2005 C C . GLY B 1 73 ? -21.5 -17.938 -8.727 1 75.12 73 GLY B C 1
ATOM 2006 O O . GLY B 1 73 ? -21.359 -17.969 -7.5 1 75.12 73 GLY B O 1
ATOM 2007 N N . ASN B 1 74 ? -22.516 -18.281 -9.445 1 66.12 74 ASN B N 1
ATOM 2008 C CA . ASN B 1 74 ? -23.625 -19.047 -8.875 1 66.12 74 ASN B CA 1
ATOM 2009 C C . ASN B 1 74 ? -23.219 -20.5 -8.641 1 66.12 74 ASN B C 1
ATOM 2011 O O . ASN B 1 74 ? -23.938 -21.25 -7.984 1 66.12 74 ASN B O 1
ATOM 2015 N N . GLU B 1 75 ? -22.266 -20.875 -9.297 1 61.94 75 GLU B N 1
ATOM 2016 C CA . GLU B 1 75 ? -21.922 -22.266 -9.078 1 61.94 75 GLU B CA 1
ATOM 2017 C C . GLU B 1 75 ? -21.266 -22.484 -7.719 1 61.94 75 GLU B C 1
ATOM 2019 O O . GLU B 1 75 ? -20.266 -21.844 -7.398 1 61.94 75 GLU B O 1
ATOM 2024 N N . LYS B 1 76 ? -22.047 -23.078 -7.102 1 59.38 76 LYS B N 1
ATOM 2025 C CA . LYS B 1 76 ? -21.578 -23.484 -5.777 1 59.38 76 LYS B CA 1
ATOM 2026 C C . LYS B 1 76 ? -20.328 -24.359 -5.871 1 59.38 76 LYS B C 1
ATOM 2028 O O . LYS B 1 76 ? -20.25 -25.25 -6.727 1 59.38 76 LYS B O 1
ATOM 2033 N N . ASN B 1 77 ? -19.188 -23.922 -5.258 1 61.16 77 ASN B N 1
ATOM 2034 C CA . ASN B 1 77 ? -18.016 -24.75 -4.98 1 61.16 77 ASN B CA 1
ATOM 2035 C C . ASN B 1 77 ? -17.047 -24.766 -6.16 1 61.16 77 ASN B C 1
ATOM 2037 O O . ASN B 1 77 ? -16.359 -25.766 -6.383 1 61.16 77 ASN B O 1
ATOM 2041 N N . LYS B 1 78 ? -17.141 -23.828 -6.918 1 79.69 78 LYS B N 1
ATOM 2042 C CA . LYS B 1 78 ? -16.109 -23.812 -7.957 1 79.69 78 LYS B CA 1
ATOM 2043 C C . LYS B 1 78 ? -14.742 -23.469 -7.367 1 79.69 78 LYS B C 1
ATOM 2045 O O . LYS B 1 78 ? -14.586 -22.453 -6.688 1 79.69 78 LYS B O 1
ATOM 2050 N N . LYS B 1 79 ? -13.906 -24.422 -7.648 1 89.25 79 LYS B N 1
ATOM 2051 C CA . LYS B 1 79 ? -12.539 -24.281 -7.145 1 89.25 79 LYS B CA 1
ATOM 2052 C C . LYS B 1 79 ? -11.961 -22.922 -7.508 1 89.25 79 LYS B C 1
ATOM 2054 O O . LYS B 1 79 ? -12.023 -22.5 -8.664 1 89.25 79 LYS B O 1
ATOM 2059 N N . GLY B 1 80 ? -11.586 -22.188 -6.523 1 93.81 80 GLY B N 1
ATOM 2060 C CA . GLY B 1 80 ? -10.875 -20.922 -6.73 1 93.81 80 GLY B CA 1
ATOM 2061 C C . GLY B 1 80 ? -11.797 -19.766 -7.059 1 93.81 80 GLY B C 1
ATOM 2062 O O . GLY B 1 80 ? -11.359 -18.766 -7.613 1 93.81 80 GLY B O 1
ATOM 2063 N N . GLN B 1 81 ? -13.086 -19.891 -6.754 1 93 81 GLN B N 1
ATOM 2064 C CA . GLN B 1 81 ? -14.062 -18.875 -7.145 1 93 81 GLN B CA 1
ATOM 2065 C C . GLN B 1 81 ? -13.781 -17.547 -6.457 1 93 81 GLN B C 1
ATOM 2067 O O . GLN B 1 81 ? -13.953 -16.484 -7.059 1 93 81 GLN B O 1
ATOM 2072 N N . TRP B 1 82 ? -13.383 -17.609 -5.227 1 93.12 82 TRP B N 1
ATOM 2073 C CA . TRP B 1 82 ? -13.117 -16.375 -4.492 1 93.12 82 TRP B CA 1
ATOM 2074 C C . TRP B 1 82 ? -11.914 -15.641 -5.074 1 93.12 82 TRP B C 1
ATOM 2076 O O . TRP B 1 82 ? -11.953 -14.414 -5.258 1 93.12 82 TRP B O 1
ATOM 2086 N N . LEU B 1 83 ? -10.906 -16.375 -5.422 1 94.81 83 LEU B N 1
ATOM 2087 C CA . LEU B 1 83 ? -9.734 -15.758 -6.035 1 94.81 83 LEU B CA 1
ATOM 2088 C C . LEU B 1 83 ? -10.078 -15.164 -7.395 1 94.81 83 LEU B C 1
ATOM 2090 O O . LEU B 1 83 ? -9.633 -14.062 -7.727 1 94.81 83 LEU B O 1
ATOM 2094 N N . ASN B 1 84 ? -10.828 -15.914 -8.07 1 93.31 84 ASN B N 1
ATOM 2095 C CA . ASN B 1 84 ? -11.266 -15.398 -9.367 1 93.31 84 ASN B CA 1
ATOM 2096 C C . ASN B 1 84 ? -12.047 -14.102 -9.219 1 93.31 84 ASN B C 1
ATOM 2098 O O . ASN B 1 84 ? -11.875 -13.172 -10.008 1 93.31 84 ASN B O 1
ATOM 2102 N N . ALA B 1 85 ? -12.875 -14.086 -8.25 1 92.44 85 ALA B N 1
ATOM 2103 C CA . ALA B 1 85 ? -13.656 -12.883 -7.988 1 92.44 85 ALA B CA 1
ATOM 2104 C C . ALA B 1 85 ? -12.75 -11.711 -7.625 1 92.44 85 ALA B C 1
ATOM 2106 O O . ALA B 1 85 ? -12.977 -10.586 -8.078 1 92.44 85 ALA B O 1
ATOM 2107 N N . PHE B 1 86 ? -11.703 -11.953 -6.863 1 92 86 PHE B N 1
ATOM 2108 C CA . PHE B 1 86 ? -10.742 -10.93 -6.469 1 92 86 PHE B CA 1
ATOM 2109 C C . PHE B 1 86 ? -10 -10.391 -7.688 1 92 86 PHE B C 1
ATOM 2111 O O . PHE B 1 86 ? -9.797 -9.18 -7.812 1 92 86 PHE B O 1
ATOM 2118 N N . ILE B 1 87 ? -9.609 -11.273 -8.469 1 93.5 87 ILE B N 1
ATOM 2119 C CA . ILE B 1 87 ? -8.875 -10.906 -9.672 1 93.5 87 ILE B CA 1
ATOM 2120 C C . ILE B 1 87 ? -9.758 -10.023 -10.555 1 93.5 87 ILE B C 1
ATOM 2122 O O . ILE B 1 87 ? -9.32 -8.961 -11.008 1 93.5 87 ILE B O 1
ATOM 2126 N N . GL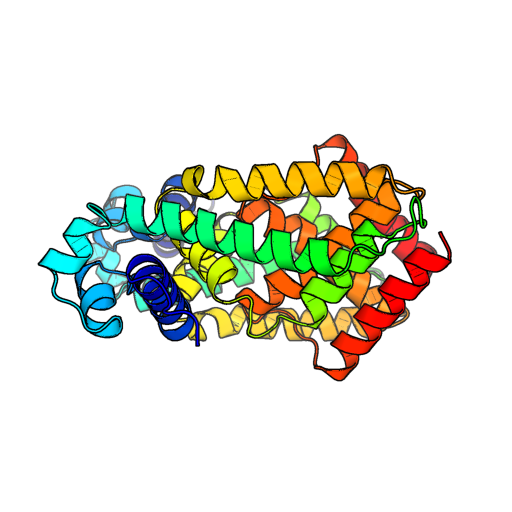U B 1 88 ? -10.977 -10.375 -10.719 1 91.62 88 GLU B N 1
ATOM 2127 C CA . GLU B 1 88 ? -11.875 -9.625 -11.586 1 91.62 88 GLU B CA 1
ATOM 2128 C C . GLU B 1 88 ? -12.219 -8.266 -10.984 1 91.62 88 GLU B C 1
ATOM 2130 O O . GLU B 1 88 ? -12.367 -7.281 -11.711 1 91.62 88 GLU B O 1
ATOM 2135 N N . ALA B 1 89 ? -12.391 -8.281 -9.68 1 88.75 89 ALA B N 1
ATOM 2136 C CA . ALA B 1 89 ? -12.641 -7.008 -9.008 1 88.75 89 ALA B CA 1
ATOM 2137 C C . ALA B 1 89 ? -11.477 -6.043 -9.195 1 88.75 89 ALA B C 1
ATOM 2139 O O . ALA B 1 89 ? -11.68 -4.836 -9.344 1 88.75 89 ALA B O 1
ATOM 2140 N N . THR B 1 90 ? -10.281 -6.578 -9.141 1 88 90 THR B N 1
ATOM 2141 C CA . THR B 1 90 ? -9.086 -5.766 -9.32 1 88 90 THR B CA 1
ATOM 2142 C C . THR B 1 90 ? -8.945 -5.32 -10.773 1 88 90 THR B C 1
ATOM 2144 O O . THR B 1 90 ? -8.523 -4.199 -11.047 1 88 90 THR B O 1
ATOM 2147 N N . ARG B 1 91 ? -9.297 -6.156 -11.672 1 87.25 91 ARG B N 1
ATOM 2148 C CA . ARG B 1 91 ? -9.227 -5.855 -13.094 1 87.25 91 ARG B CA 1
ATOM 2149 C C . ARG B 1 91 ? -10.164 -4.711 -13.469 1 87.25 91 ARG B C 1
ATOM 2151 O O . ARG B 1 91 ? -9.766 -3.777 -14.172 1 87.25 91 ARG B O 1
ATOM 2158 N N . ALA B 1 92 ? -11.375 -4.754 -13.078 1 75.62 92 ALA B N 1
ATOM 2159 C CA . ALA B 1 92 ? -12.422 -3.811 -13.445 1 75.62 92 ALA B CA 1
ATOM 2160 C C . ALA B 1 92 ? -12.18 -2.443 -12.82 1 75.62 92 ALA B C 1
ATOM 2162 O O . ALA B 1 92 ? -12.477 -1.41 -13.422 1 75.62 92 ALA B O 1
ATOM 2163 N N . HIS B 1 93 ? -11.844 -2.32 -11.695 1 63.78 93 HIS B N 1
ATOM 2164 C CA . HIS B 1 93 ? -12.117 -1.138 -10.883 1 63.78 93 HIS B CA 1
ATOM 2165 C C . HIS B 1 93 ? -10.859 -0.289 -10.703 1 63.78 93 HIS B C 1
ATOM 2167 O O . HIS B 1 93 ? -10.695 0.366 -9.672 1 63.78 93 HIS B O 1
ATOM 2173 N N . ARG B 1 94 ? -10.031 -0.202 -11.75 1 61.03 94 ARG B N 1
ATOM 2174 C CA . ARG B 1 94 ? -8.906 0.714 -11.602 1 61.03 94 ARG B CA 1
ATOM 2175 C C . ARG B 1 94 ? -9.383 2.102 -11.18 1 61.03 94 ARG B C 1
ATOM 2177 O O . ARG B 1 94 ? -8.82 2.705 -10.266 1 61.03 94 ARG B O 1
ATOM 2184 N N . THR B 1 95 ? -10.414 2.547 -11.812 1 58.09 95 THR B N 1
ATOM 2185 C CA . THR B 1 95 ? -10.898 3.891 -11.508 1 58.09 95 THR B CA 1
ATOM 2186 C C . THR B 1 95 ? -11.938 3.855 -10.398 1 58.09 95 THR B C 1
ATOM 2188 O O . THR B 1 95 ? -12.062 4.809 -9.625 1 58.09 95 THR B O 1
ATOM 2191 N N . ASP B 1 96 ? -12.5 2.68 -10.164 1 61.44 96 ASP B N 1
ATOM 2192 C CA . ASP B 1 96 ? -13.602 2.574 -9.203 1 61.44 96 ASP B CA 1
ATOM 2193 C C . ASP B 1 96 ? -13.07 2.365 -7.789 1 61.44 96 ASP B C 1
ATOM 2195 O O . ASP B 1 96 ? -13.844 2.402 -6.824 1 61.44 96 ASP B O 1
ATOM 2199 N N . ASN B 1 97 ? -11.789 2.412 -7.703 1 71.06 97 ASN B N 1
ATOM 2200 C CA . ASN B 1 97 ? -11.242 2.072 -6.395 1 71.06 97 ASN B CA 1
ATOM 2201 C C . ASN B 1 97 ? -10.727 3.309 -5.66 1 71.06 97 ASN B C 1
ATOM 2203 O O . ASN B 1 97 ? -10.031 3.191 -4.648 1 71.06 97 ASN B O 1
ATOM 2207 N N . ALA B 1 98 ? -11.297 4.41 -6.145 1 81.69 98 ALA B N 1
ATOM 2208 C CA . ALA B 1 98 ? -10.82 5.664 -5.57 1 81.69 98 ALA B CA 1
ATOM 2209 C C . ALA B 1 98 ? -11.258 5.805 -4.117 1 81.69 98 ALA B C 1
ATOM 2211 O O . ALA B 1 98 ? -10.453 6.137 -3.248 1 81.69 98 ALA B O 1
ATOM 2212 N N . PRO B 1 99 ? -12.508 5.316 -3.801 1 88.94 99 PRO B N 1
ATOM 2213 C CA . PRO B 1 99 ? -12.914 5.492 -2.406 1 88.94 99 PRO B CA 1
ATOM 2214 C C . PRO B 1 99 ? -12.125 4.613 -1.442 1 88.94 99 PRO B C 1
ATOM 2216 O O . PRO B 1 99 ? -11.727 5.07 -0.366 1 88.94 99 PRO B O 1
ATOM 2219 N N . ILE B 1 100 ? -11.82 3.439 -1.861 1 89.38 100 ILE B N 1
ATOM 2220 C CA . ILE B 1 100 ? -11.117 2.539 -0.953 1 89.38 100 ILE B CA 1
ATOM 2221 C C . ILE B 1 100 ? -9.68 3.018 -0.762 1 89.38 100 ILE B C 1
ATOM 2223 O O . ILE B 1 100 ? -9.172 3.061 0.364 1 89.38 100 ILE B O 1
ATOM 2227 N N . THR B 1 101 ? -9.062 3.406 -1.845 1 90.38 101 THR B N 1
ATOM 2228 C CA . THR B 1 101 ? -7.715 3.965 -1.766 1 90.38 101 THR B CA 1
ATOM 2229 C C . THR B 1 101 ? -7.695 5.199 -0.871 1 90.38 101 THR B C 1
ATOM 2231 O O . THR B 1 101 ? -6.855 5.312 0.024 1 90.38 101 THR B O 1
ATOM 2234 N N . SER B 1 102 ? -8.672 6.035 -1.066 1 94 102 SER B N 1
ATOM 2235 C CA . SER B 1 102 ? -8.75 7.281 -0.307 1 94 102 SER B CA 1
ATOM 2236 C C . SER B 1 102 ? -9.008 7.012 1.171 1 94 102 SER B C 1
ATOM 2238 O O . SER B 1 102 ? -8.383 7.625 2.037 1 94 102 SER B O 1
ATOM 2240 N N . GLY B 1 103 ? -9.961 6.105 1.407 1 94.62 103 GLY B N 1
ATOM 2241 C CA . GLY B 1 103 ? -10.242 5.742 2.787 1 94.62 103 GLY B CA 1
ATOM 2242 C C . GLY B 1 103 ? -9.039 5.164 3.508 1 94.62 103 GLY B C 1
ATOM 2243 O O . GLY B 1 103 ? -8.773 5.508 4.66 1 94.62 103 GLY B O 1
ATOM 2244 N N . MET B 1 104 ? -8.266 4.367 2.84 1 93.69 104 MET B N 1
ATOM 2245 C CA . MET B 1 104 ? -7.082 3.729 3.414 1 93.69 104 MET B CA 1
ATOM 2246 C C . MET B 1 104 ? -6.004 4.758 3.727 1 93.69 104 MET B C 1
ATOM 2248 O O . MET B 1 104 ? -5.441 4.762 4.824 1 93.69 104 MET B O 1
ATOM 2252 N N . LEU B 1 105 ? -5.777 5.625 2.801 1 92.88 105 LEU B N 1
ATOM 2253 C CA . LEU B 1 105 ? -4.754 6.648 2.979 1 92.88 105 LEU B CA 1
ATOM 2254 C C . LEU B 1 105 ? -5.137 7.609 4.098 1 92.88 105 LEU B C 1
ATOM 2256 O O . LEU B 1 105 ? -4.297 7.969 4.93 1 92.88 105 LEU B O 1
ATOM 2260 N N . ALA B 1 106 ? -6.391 7.988 4.141 1 95.25 106 ALA B N 1
ATOM 2261 C CA . ALA B 1 106 ? -6.855 8.922 5.164 1 95.25 106 ALA B CA 1
ATOM 2262 C C . ALA B 1 106 ? -6.746 8.305 6.555 1 95.25 106 ALA B C 1
ATOM 2264 O O . ALA B 1 106 ? -6.254 8.945 7.488 1 95.25 106 ALA B O 1
ATOM 2265 N N . ALA B 1 107 ? -7.188 7.09 6.645 1 95.56 107 ALA B N 1
ATOM 2266 C CA . ALA B 1 107 ? -7.148 6.41 7.938 1 95.56 107 ALA B CA 1
ATOM 2267 C C . ALA B 1 107 ? -5.715 6.188 8.398 1 95.56 107 ALA B C 1
ATOM 2269 O O . ALA B 1 107 ? -5.387 6.418 9.57 1 95.56 107 ALA B O 1
ATOM 2270 N N . GLN B 1 108 ? -4.875 5.777 7.492 1 91.62 108 GLN B N 1
ATOM 2271 C CA . GLN B 1 108 ? -3.475 5.543 7.836 1 91.62 108 GLN B CA 1
ATOM 2272 C C . GLN B 1 108 ? -2.795 6.832 8.289 1 91.62 108 GLN B C 1
ATOM 2274 O O . GLN B 1 108 ? -1.906 6.801 9.141 1 91.62 108 GLN B O 1
ATOM 2279 N N . GLY B 1 109 ? -3.184 7.938 7.746 1 89.88 109 GLY B N 1
ATOM 2280 C CA . GLY B 1 109 ? -2.598 9.234 8.055 1 89.88 109 GLY B CA 1
ATOM 2281 C C . GLY B 1 109 ? -3.098 9.812 9.367 1 89.88 109 GLY B C 1
ATOM 2282 O O . GLY B 1 109 ? -2.467 10.703 9.938 1 89.88 109 GLY B O 1
ATOM 2283 N N . THR B 1 110 ? -4.172 9.328 9.859 1 92 110 THR B N 1
ATOM 2284 C CA . THR B 1 110 ? -4.793 9.945 11.023 1 92 110 THR B CA 1
ATOM 2285 C C . THR B 1 110 ? -4.906 8.938 12.164 1 92 110 THR B C 1
ATOM 2287 O O . THR B 1 110 ? -4.098 8.953 13.102 1 92 110 THR B O 1
ATOM 2290 N N . ASN B 1 111 ? -5.793 7.973 11.969 1 93.06 111 ASN B N 1
ATOM 2291 C CA . ASN B 1 111 ? -6.074 6.93 12.945 1 93.06 111 ASN B CA 1
ATOM 2292 C C . ASN B 1 111 ? -6.25 5.566 12.281 1 93.06 111 ASN B C 1
ATOM 2294 O O . ASN B 1 111 ? -7.324 5.258 11.766 1 93.06 111 ASN B O 1
ATOM 2298 N N . ARG B 1 112 ? -5.246 4.734 12.5 1 92 112 ARG B N 1
ATOM 2299 C CA . ARG B 1 112 ? -5.199 3.457 11.797 1 92 112 ARG B CA 1
ATOM 2300 C C . ARG B 1 112 ? -6.32 2.533 12.266 1 92 112 ARG B C 1
ATOM 2302 O O . ARG B 1 112 ? -6.703 1.604 11.547 1 92 112 ARG B O 1
ATOM 2309 N N . SER B 1 113 ? -6.82 2.779 13.438 1 94.69 113 SER B N 1
ATOM 2310 C CA . SER B 1 113 ? -7.891 1.935 13.953 1 94.69 113 SER B CA 1
ATOM 2311 C C . SER B 1 113 ? -9.148 2.053 13.094 1 94.69 113 SER B C 1
ATOM 2313 O O . SER B 1 113 ? -10.023 1.184 13.141 1 94.69 113 SER B O 1
ATOM 2315 N N . LEU B 1 114 ? -9.203 3.08 12.273 1 96.25 114 LEU B N 1
ATOM 2316 C CA . LEU B 1 114 ? -10.359 3.299 11.414 1 96.25 114 LEU B CA 1
ATOM 2317 C C . LEU B 1 114 ? -10.359 2.312 10.25 1 96.25 114 LEU B C 1
ATOM 2319 O O . LEU B 1 114 ? -11.359 2.184 9.539 1 96.25 114 LEU B O 1
ATOM 2323 N N . LEU B 1 115 ? -9.297 1.543 10.094 1 96.25 115 LEU B N 1
ATOM 2324 C CA . LEU B 1 115 ? -9.195 0.56 9.023 1 96.25 115 LEU B CA 1
ATOM 2325 C C . LEU B 1 115 ? -9.781 -0.78 9.453 1 96.25 115 LEU B C 1
ATOM 2327 O O . LEU B 1 115 ? -9.828 -1.726 8.664 1 96.25 115 LEU B O 1
ATOM 2331 N N . SER B 1 116 ? -10.32 -0.896 10.617 1 95.75 116 SER B N 1
ATOM 2332 C CA . SER B 1 116 ? -10.766 -2.154 11.203 1 95.75 116 SER B CA 1
ATOM 2333 C C . SER B 1 116 ? -11.797 -2.84 10.312 1 95.75 116 SER B C 1
ATOM 2335 O O . SER B 1 116 ? -11.758 -4.059 10.133 1 95.75 116 SER B O 1
ATOM 2337 N N . PRO B 1 117 ? -12.719 -2.096 9.719 1 95.5 117 PRO B N 1
ATOM 2338 C CA . PRO B 1 117 ? -13.68 -2.785 8.852 1 95.5 117 PRO B CA 1
ATOM 2339 C C . PRO B 1 117 ? -13.023 -3.471 7.66 1 95.5 117 PRO B C 1
ATOM 2341 O O . PRO B 1 117 ? -13.43 -4.566 7.27 1 95.5 117 PRO B O 1
ATOM 2344 N N . LEU B 1 118 ? -12.055 -2.859 7.121 1 95 118 LEU B N 1
ATOM 2345 C CA . LEU B 1 118 ? -11.32 -3.445 6.008 1 95 118 LEU B CA 1
ATOM 2346 C C . LEU B 1 118 ? -10.531 -4.672 6.461 1 95 118 LEU B C 1
ATOM 2348 O O . LEU B 1 118 ? -10.484 -5.68 5.75 1 95 118 LEU B O 1
ATOM 2352 N N . LYS B 1 119 ? -9.961 -4.559 7.621 1 96 119 LYS B N 1
ATOM 2353 C CA . LYS B 1 119 ? -9.219 -5.684 8.188 1 96 119 LYS B CA 1
ATOM 2354 C C . LYS B 1 119 ? -10.117 -6.906 8.359 1 96 119 LYS B C 1
ATOM 2356 O O . LYS B 1 119 ? -9.727 -8.023 8.023 1 96 119 LYS B O 1
ATOM 2361 N N . THR B 1 120 ? -11.266 -6.668 8.82 1 96.69 120 THR B N 1
ATOM 2362 C CA . THR B 1 120 ? -12.219 -7.746 9.031 1 96.69 120 THR B CA 1
ATOM 2363 C C . THR B 1 120 ? -12.617 -8.383 7.699 1 96.69 120 THR B C 1
ATOM 2365 O O . THR B 1 120 ? -12.688 -9.609 7.594 1 96.69 120 THR B O 1
ATOM 2368 N N . SER B 1 121 ? -12.875 -7.574 6.754 1 96.12 121 SER B N 1
ATOM 2369 C CA . SER B 1 121 ? -13.234 -8.086 5.438 1 96.12 121 SER B CA 1
ATOM 2370 C C . SER B 1 121 ? -12.109 -8.93 4.844 1 96.12 121 SER B C 1
ATOM 2372 O O . SER B 1 121 ? -12.352 -10 4.277 1 96.12 121 SER B O 1
ATOM 2374 N N . TYR B 1 122 ? -10.906 -8.516 5.008 1 97.12 122 TYR B N 1
ATOM 2375 C CA . TYR B 1 122 ? -9.766 -9.25 4.469 1 97.12 122 TYR B CA 1
ATOM 2376 C C . TYR B 1 122 ? -9.594 -10.586 5.176 1 97.12 122 TYR B C 1
ATOM 2378 O O . TYR B 1 122 ? -9.195 -11.578 4.559 1 97.12 122 TYR B O 1
ATOM 2386 N N . GLN B 1 123 ? -9.852 -10.555 6.445 1 97.38 123 GLN B N 1
ATOM 2387 C CA . GLN B 1 123 ? -9.797 -11.812 7.18 1 97.38 123 GLN B CA 1
ATOM 2388 C C . GLN B 1 123 ? -10.836 -12.797 6.656 1 97.38 123 GLN B C 1
ATOM 2390 O O . GLN B 1 123 ? -10.555 -13.984 6.508 1 97.38 123 GLN B O 1
ATOM 2395 N N . GLU B 1 124 ? -11.969 -12.289 6.379 1 96.19 124 GLU B N 1
ATOM 2396 C CA . GLU B 1 124 ? -13.031 -13.133 5.832 1 96.19 124 GLU B CA 1
ATOM 2397 C C . GLU B 1 124 ? -12.664 -13.648 4.441 1 96.19 124 GLU B C 1
ATOM 2399 O O . GLU B 1 124 ? -12.859 -14.828 4.148 1 96.19 124 GLU B O 1
ATOM 2404 N N . TRP B 1 125 ? -12.156 -12.82 3.65 1 95.31 125 TRP B N 1
ATOM 2405 C CA . TRP B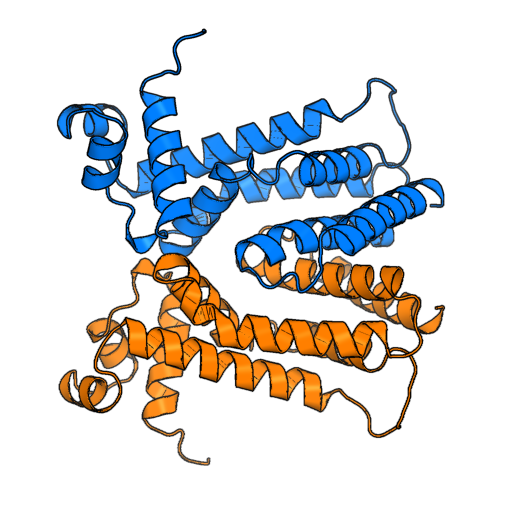 1 125 ? -11.758 -13.227 2.307 1 95.31 125 TRP B CA 1
ATOM 2406 C C . TRP B 1 125 ? -10.625 -14.242 2.361 1 95.31 125 TRP B C 1
ATOM 2408 O O . TRP B 1 125 ? -10.625 -15.227 1.615 1 95.31 125 TRP B O 1
ATOM 2418 N N . GLN B 1 126 ? -9.68 -14.008 3.213 1 97.56 126 GLN B N 1
ATOM 2419 C CA . GLN B 1 126 ? -8.578 -14.953 3.367 1 97.56 126 GLN B CA 1
ATOM 2420 C C . GLN B 1 126 ? -9.086 -16.328 3.775 1 97.56 126 GLN B C 1
ATOM 2422 O O . GLN B 1 126 ? -8.609 -17.344 3.268 1 97.56 126 GLN B O 1
ATOM 2427 N N . TYR B 1 127 ? -9.992 -16.312 4.656 1 96.75 127 TYR B N 1
ATOM 2428 C CA . TYR B 1 127 ? -10.594 -17.578 5.078 1 96.75 127 TYR B CA 1
ATOM 2429 C C . TYR B 1 127 ? -11.25 -18.281 3.904 1 96.75 127 TYR B C 1
ATOM 2431 O O . TYR B 1 127 ? -11.039 -19.484 3.697 1 96.75 127 TYR B O 1
ATOM 2439 N N . GLN B 1 128 ? -12.039 -17.547 3.117 1 94.06 128 GLN B N 1
ATOM 2440 C CA . GLN B 1 128 ? -12.75 -18.141 1.981 1 94.06 128 GLN B CA 1
ATOM 2441 C C . GLN B 1 128 ? -11.766 -18.641 0.922 1 94.06 128 GLN B C 1
ATOM 2443 O O . GLN B 1 128 ? -11.93 -19.734 0.387 1 94.06 128 GLN B O 1
ATOM 2448 N N . ILE B 1 129 ? -10.758 -17.906 0.661 1 94.31 129 ILE B N 1
ATOM 2449 C CA . ILE B 1 129 ? -9.789 -18.203 -0.386 1 94.31 129 ILE B CA 1
ATOM 2450 C C . ILE B 1 129 ? -9.023 -19.484 -0.036 1 94.31 129 ILE B C 1
ATOM 2452 O O . ILE B 1 129 ? -8.742 -20.297 -0.91 1 94.31 129 ILE B O 1
ATOM 2456 N N . THR B 1 130 ? -8.672 -19.656 1.275 1 95.5 130 THR B N 1
ATOM 2457 C CA . THR B 1 130 ? -7.879 -20.812 1.679 1 95.5 130 THR B CA 1
ATOM 2458 C C . THR B 1 130 ? -8.766 -22.031 1.851 1 95.5 130 THR B C 1
ATOM 2460 O O . THR B 1 130 ? -8.266 -23.156 2.027 1 95.5 130 THR B O 1
ATOM 2463 N N . HIS B 1 131 ? -10.094 -21.875 1.705 1 93.19 131 HIS B N 1
ATOM 2464 C CA . HIS B 1 131 ? -11.023 -23 1.843 1 93.19 131 HIS B CA 1
ATOM 2465 C C . HIS B 1 131 ? -11.828 -23.203 0.562 1 93.19 131 HIS B C 1
ATOM 2467 O O . HIS B 1 131 ? -12.922 -23.781 0.595 1 93.19 131 HIS B O 1
ATOM 2473 N N . ASP B 1 132 ? -11.258 -22.812 -0.489 1 90.5 132 ASP B N 1
ATOM 2474 C CA . ASP B 1 132 ? -11.984 -22.875 -1.752 1 90.5 132 ASP B CA 1
ATOM 2475 C C . ASP B 1 132 ? -11.336 -23.891 -2.703 1 90.5 132 ASP B C 1
ATOM 2477 O O . ASP B 1 132 ? -11.344 -23.688 -3.92 1 90.5 132 ASP B O 1
ATOM 2481 N N . GLY B 1 133 ? -10.672 -24.875 -2.16 1 92.12 133 GLY B N 1
ATOM 2482 C CA . GLY B 1 133 ? -10.273 -26.031 -2.934 1 92.12 133 GLY B CA 1
ATOM 2483 C C . GLY B 1 133 ? -8.844 -25.953 -3.438 1 92.12 133 GLY B C 1
ATOM 2484 O O . GLY B 1 133 ? -8.336 -26.906 -4.039 1 92.12 133 GLY B O 1
ATOM 2485 N N . LEU B 1 134 ? -8.141 -24.891 -3.207 1 94.38 134 LEU B N 1
ATOM 2486 C CA . LEU B 1 134 ? -6.758 -24.734 -3.637 1 94.38 134 LEU B CA 1
ATOM 2487 C C . LEU B 1 134 ? -5.797 -24.953 -2.473 1 94.38 134 LEU B C 1
ATOM 2489 O O . LEU B 1 134 ? -6.211 -24.953 -1.312 1 94.38 134 LEU B O 1
ATOM 2493 N N . ASP B 1 135 ? -4.531 -25.25 -2.869 1 96.25 13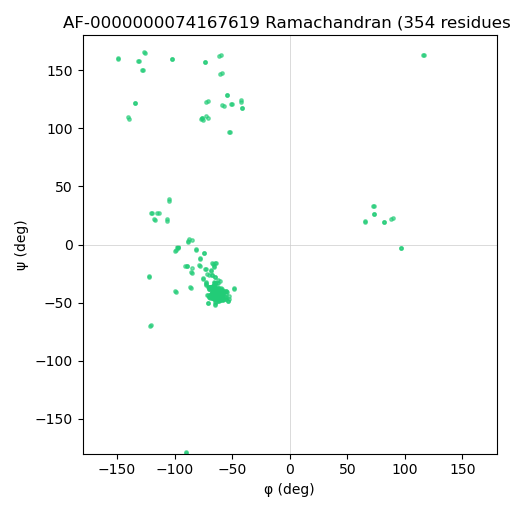5 ASP B N 1
ATOM 2494 C CA . ASP B 1 135 ? -3.506 -25.219 -1.832 1 96.25 135 ASP B CA 1
ATOM 2495 C C . ASP B 1 135 ? -3.498 -23.875 -1.109 1 96.25 135 ASP B C 1
ATOM 2497 O O . ASP B 1 135 ? -3.471 -22.812 -1.748 1 96.25 135 ASP B O 1
ATOM 2501 N N . GLU B 1 136 ? -3.549 -23.906 0.171 1 96.94 136 GLU B N 1
ATOM 2502 C CA . GLU B 1 136 ? -3.736 -22.688 0.951 1 96.94 136 GLU B CA 1
ATOM 2503 C C . GLU B 1 136 ? -2.596 -21.703 0.716 1 96.94 136 GLU B C 1
ATOM 2505 O O . GLU B 1 136 ? -2.812 -20.484 0.688 1 96.94 136 GLU B O 1
ATOM 2510 N N . VAL B 1 137 ? -1.379 -22.188 0.61 1 97.88 137 VAL B N 1
ATOM 2511 C CA . VAL B 1 137 ? -0.223 -21.328 0.427 1 97.88 137 VAL B CA 1
ATOM 2512 C C . VAL B 1 137 ? -0.252 -20.719 -0.973 1 97.88 137 VAL B C 1
ATOM 2514 O O . VAL B 1 137 ? -0.059 -19.5 -1.136 1 97.88 137 VAL B O 1
ATOM 2517 N N . ASP B 1 138 ? -0.53 -21.547 -1.932 1 97.12 138 ASP B N 1
ATOM 2518 C CA . ASP B 1 138 ? -0.609 -21.062 -3.307 1 97.12 138 ASP B CA 1
ATOM 2519 C C . ASP B 1 138 ? -1.737 -20.047 -3.465 1 97.12 138 ASP B C 1
ATOM 2521 O O . ASP B 1 138 ? -1.573 -19.031 -4.141 1 97.12 138 ASP B O 1
ATOM 2525 N N . ALA B 1 139 ? -2.857 -20.359 -2.842 1 97.38 139 ALA B N 1
ATOM 2526 C CA . ALA B 1 139 ? -3.984 -19.422 -2.885 1 97.38 139 ALA B CA 1
ATOM 2527 C C . ALA B 1 139 ? -3.615 -18.078 -2.262 1 97.38 139 ALA B C 1
ATOM 2529 O O . ALA B 1 139 ? -3.957 -17.031 -2.801 1 97.38 139 ALA B O 1
ATOM 2530 N N . THR B 1 140 ? -2.918 -18.141 -1.156 1 98.25 140 THR B N 1
ATOM 2531 C CA . THR B 1 140 ? -2.486 -16.922 -0.463 1 98.25 140 THR B CA 1
ATOM 2532 C C . THR B 1 140 ? -1.519 -16.125 -1.327 1 98.25 140 THR B C 1
ATOM 2534 O O . THR B 1 140 ? -1.612 -14.891 -1.398 1 98.25 140 THR B O 1
ATOM 2537 N N . ILE B 1 141 ? -0.655 -16.797 -2.039 1 98.12 141 ILE B N 1
ATOM 2538 C CA . ILE B 1 141 ? 0.315 -16.141 -2.904 1 98.12 141 ILE B CA 1
ATOM 2539 C C . ILE B 1 141 ? -0.41 -15.43 -4.043 1 98.12 141 ILE B C 1
ATOM 2541 O O . ILE B 1 141 ? -0.082 -14.297 -4.387 1 98.12 141 ILE B O 1
ATOM 2545 N N . ILE B 1 142 ? -1.367 -16.094 -4.586 1 97.94 142 ILE B N 1
ATOM 2546 C CA . ILE B 1 142 ? -2.137 -15.484 -5.668 1 97.94 142 ILE B CA 1
ATOM 2547 C C . ILE B 1 142 ? -2.85 -14.234 -5.152 1 97.94 142 ILE B C 1
ATOM 2549 O O . ILE B 1 142 ? -2.816 -13.188 -5.797 1 97.94 142 ILE B O 1
ATOM 2553 N N . ARG B 1 143 ? -3.473 -14.336 -3.975 1 97.94 143 ARG B N 1
ATOM 2554 C CA . ARG B 1 143 ? -4.141 -13.18 -3.387 1 97.94 143 ARG B CA 1
ATOM 2555 C C . ARG B 1 143 ? -3.156 -12.039 -3.158 1 97.94 143 ARG B C 1
ATOM 2557 O O . ARG B 1 143 ? -3.463 -10.875 -3.451 1 97.94 143 ARG B O 1
ATOM 2564 N N . LEU B 1 144 ? -2.014 -12.336 -2.656 1 97.94 144 LEU B N 1
ATOM 2565 C CA . LEU B 1 144 ? -0.997 -11.328 -2.389 1 97.94 144 LEU B CA 1
ATOM 2566 C C . LEU B 1 144 ? -0.521 -10.68 -3.682 1 97.94 144 LEU B C 1
ATOM 2568 O O . LEU B 1 144 ? -0.228 -9.484 -3.709 1 97.94 144 LEU B O 1
ATOM 2572 N N . ALA B 1 145 ? -0.412 -11.43 -4.711 1 98.12 145 ALA B N 1
ATOM 2573 C CA . ALA B 1 145 ? -0.03 -10.867 -6.004 1 98.12 145 ALA B CA 1
ATOM 2574 C C . ALA B 1 145 ? -1.09 -9.898 -6.516 1 98.12 145 ALA B C 1
ATOM 2576 O O . ALA B 1 145 ? -0.761 -8.828 -7.043 1 98.12 145 ALA B O 1
ATOM 2577 N N . VAL B 1 146 ? -2.34 -10.258 -6.348 1 96.19 146 VAL B N 1
ATOM 2578 C CA . VAL B 1 146 ? -3.439 -9.383 -6.734 1 96.19 146 VAL B CA 1
ATOM 2579 C C . VAL B 1 146 ? -3.406 -8.102 -5.898 1 96.19 146 VAL B C 1
ATOM 2581 O O . VAL B 1 146 ? -3.541 -7 -6.434 1 96.19 146 VAL B O 1
ATOM 2584 N N . ASP B 1 147 ? -3.217 -8.281 -4.613 1 95.38 147 ASP B N 1
ATOM 2585 C CA . ASP B 1 147 ? -3.064 -7.129 -3.734 1 95.38 147 ASP B CA 1
ATOM 2586 C C . ASP B 1 147 ? -1.871 -6.273 -4.152 1 95.38 147 ASP B C 1
ATOM 2588 O O . ASP B 1 147 ? -1.95 -5.043 -4.145 1 95.38 147 ASP B O 1
ATOM 2592 N N . GLY B 1 148 ? -0.795 -6.992 -4.488 1 95.81 148 GLY B N 1
ATOM 2593 C CA . GLY B 1 148 ? 0.386 -6.27 -4.934 1 95.81 148 GLY B CA 1
ATOM 2594 C C . GLY B 1 148 ? 0.138 -5.426 -6.168 1 95.81 148 GLY B C 1
ATOM 2595 O O . GLY B 1 148 ? 0.664 -4.316 -6.285 1 95.81 148 GLY B O 1
ATOM 2596 N N . LEU B 1 149 ? -0.609 -5.953 -7.07 1 94.62 149 LEU B N 1
ATOM 2597 C CA . LEU B 1 149 ? -0.972 -5.223 -8.281 1 94.62 149 LEU B CA 1
ATOM 2598 C C . LEU B 1 149 ? -1.737 -3.947 -7.941 1 94.62 149 LEU B C 1
ATOM 2600 O O . LEU B 1 149 ? -1.368 -2.857 -8.383 1 94.62 149 LEU B O 1
ATOM 2604 N N . TRP B 1 150 ? -2.695 -4.074 -7.09 1 91.19 150 TRP B N 1
ATOM 2605 C CA . TRP B 1 150 ? -3.549 -2.955 -6.707 1 91.19 150 TRP B CA 1
ATOM 2606 C C . TRP B 1 150 ? -2.781 -1.954 -5.852 1 91.19 150 TRP B C 1
ATOM 2608 O O . TRP B 1 150 ? -2.77 -0.757 -6.145 1 91.19 150 TRP B O 1
ATOM 2618 N N . LEU B 1 151 ? -2.119 -2.406 -4.836 1 92.19 151 LEU B N 1
ATOM 2619 C CA . LEU B 1 151 ? -1.461 -1.546 -3.857 1 92.19 151 LEU B CA 1
ATOM 2620 C C . LEU B 1 151 ? -0.265 -0.833 -4.48 1 92.19 151 LEU B C 1
ATOM 2622 O O . LEU B 1 151 ? 0.002 0.33 -4.168 1 92.19 151 LEU B O 1
ATOM 2626 N N . SER B 1 152 ? 0.485 -1.506 -5.344 1 93.31 152 SER B N 1
ATOM 2627 C CA . SER B 1 152 ? 1.616 -0.856 -5.996 1 93.31 152 SER B CA 1
ATOM 2628 C C . SER B 1 152 ? 1.153 0.276 -6.906 1 93.31 152 SER B C 1
ATOM 2630 O O . SER B 1 152 ? 1.854 1.276 -7.07 1 93.31 152 SER B O 1
ATOM 2632 N N . GLU B 1 153 ? -0.016 0.169 -7.418 1 90.62 153 GLU B N 1
ATOM 2633 C CA . GLU B 1 153 ? -0.575 1.21 -8.273 1 90.62 153 GLU B CA 1
ATOM 2634 C C . GLU B 1 153 ? -0.964 2.443 -7.461 1 90.62 153 GLU B C 1
ATOM 2636 O O . GLU B 1 153 ? -0.858 3.57 -7.949 1 90.62 153 GLU B O 1
ATOM 2641 N N . ILE B 1 154 ? -1.419 2.219 -6.254 1 87.44 154 ILE B N 1
ATOM 2642 C CA . ILE B 1 154 ? -1.771 3.334 -5.379 1 87.44 154 ILE B CA 1
ATOM 2643 C C . ILE B 1 154 ? -0.576 4.273 -5.238 1 87.44 154 ILE B C 1
ATOM 2645 O O . ILE B 1 154 ? -0.728 5.496 -5.309 1 87.44 154 ILE B O 1
ATOM 2649 N N . PHE B 1 155 ? 0.618 3.723 -5.129 1 90.5 155 PHE B N 1
ATOM 2650 C CA . PHE B 1 155 ? 1.818 4.512 -4.879 1 90.5 155 PHE B CA 1
ATOM 2651 C C . PHE B 1 155 ? 2.551 4.812 -6.18 1 90.5 155 PHE B C 1
ATOM 2653 O O . PHE B 1 155 ? 3.617 5.434 -6.172 1 90.5 155 PHE B O 1
ATOM 2660 N N . GLY B 1 156 ? 2.02 4.293 -7.297 1 91.12 156 GLY B N 1
ATOM 2661 C CA . GLY B 1 156 ? 2.654 4.539 -8.578 1 91.12 156 GLY B CA 1
ATOM 2662 C C . GLY B 1 156 ? 3.939 3.756 -8.773 1 91.12 156 GLY B C 1
ATOM 2663 O O . GLY B 1 156 ? 4.824 4.176 -9.516 1 91.12 156 GLY B O 1
ATOM 2664 N N . ILE B 1 157 ? 4.059 2.58 -8.086 1 94.19 157 ILE B N 1
ATOM 2665 C CA . ILE B 1 157 ? 5.328 1.866 -8.125 1 94.19 157 ILE B CA 1
ATOM 2666 C C . ILE B 1 157 ? 5.133 0.497 -8.773 1 94.19 157 ILE B C 1
ATOM 2668 O O . ILE B 1 157 ? 5.902 -0.433 -8.516 1 94.19 157 ILE B O 1
ATOM 2672 N N . SER B 1 158 ? 4.105 0.31 -9.555 1 94.69 158 SER B N 1
ATOM 2673 C CA . SER B 1 158 ? 3.855 -0.986 -10.18 1 94.69 158 SER B CA 1
ATOM 2674 C C . SER B 1 158 ? 5.008 -1.393 -11.086 1 94.69 158 SER B C 1
ATOM 2676 O O . SER B 1 158 ? 5.395 -2.562 -11.125 1 94.69 158 SER B O 1
ATOM 2678 N N . ALA B 1 159 ? 5.555 -0.429 -11.852 1 96.94 159 ALA B N 1
ATOM 2679 C CA . ALA B 1 159 ? 6.688 -0.6 -12.75 1 96.94 159 ALA B CA 1
ATOM 2680 C C . ALA B 1 159 ? 6.344 -1.548 -13.898 1 96.94 159 ALA B C 1
ATOM 2682 O O . ALA B 1 159 ? 7.223 -2.201 -14.461 1 96.94 159 ALA B O 1
ATOM 2683 N N . ILE B 1 160 ? 5.043 -1.756 -14.156 1 97.12 160 ILE B N 1
ATOM 2684 C CA . ILE B 1 160 ? 4.621 -2.574 -15.289 1 97.12 160 ILE B CA 1
ATOM 2685 C C . ILE B 1 160 ? 3.621 -1.799 -16.141 1 97.12 160 ILE B C 1
ATOM 2687 O O . ILE B 1 160 ? 2.922 -0.915 -15.641 1 97.12 160 ILE B O 1
ATOM 2691 N N . ASP B 1 161 ? 3.586 -2.053 -17.438 1 95.81 161 ASP B N 1
ATOM 2692 C CA . ASP B 1 161 ? 2.615 -1.407 -18.312 1 95.81 161 ASP B CA 1
ATOM 2693 C C . ASP B 1 161 ? 1.325 -2.221 -18.406 1 95.81 161 ASP B C 1
ATOM 2695 O O . ASP B 1 161 ? 1.189 -3.252 -17.734 1 95.81 161 ASP B O 1
ATOM 2699 N N . GLU B 1 162 ? 0.413 -1.713 -19.188 1 94.81 162 GLU B N 1
ATOM 2700 C CA . GLU B 1 162 ? -0.905 -2.334 -19.281 1 94.81 162 GLU B CA 1
ATOM 2701 C C . GLU B 1 162 ? -0.817 -3.729 -19.891 1 94.81 162 GLU B C 1
ATOM 2703 O O . GLU B 1 162 ? -1.579 -4.625 -19.516 1 94.81 162 GLU B O 1
ATOM 2708 N N . GLU B 1 163 ? 0.06 -3.934 -20.766 1 97.25 163 GLU B N 1
ATOM 2709 C CA . GLU B 1 163 ? 0.227 -5.246 -21.391 1 97.25 163 GLU B CA 1
ATOM 2710 C C . GLU B 1 163 ? 0.677 -6.285 -20.359 1 97.25 163 GLU B C 1
ATOM 2712 O O . GLU B 1 163 ? 0.082 -7.359 -20.25 1 97.25 163 GLU B O 1
ATOM 2717 N N . MET B 1 164 ? 1.712 -5.965 -19.656 1 97.62 164 MET B N 1
ATOM 2718 C CA . MET B 1 164 ? 2.199 -6.871 -18.625 1 97.62 164 MET B CA 1
ATOM 2719 C C . MET B 1 164 ? 1.136 -7.098 -17.547 1 97.62 164 MET B C 1
ATOM 2721 O O . MET B 1 164 ? 1.002 -8.203 -17.031 1 97.62 164 MET B O 1
ATOM 2725 N N . ARG B 1 165 ? 0.4 -6.066 -17.219 1 96.38 165 ARG B N 1
ATOM 2726 C CA . ARG B 1 165 ? -0.681 -6.188 -16.25 1 96.38 165 ARG B CA 1
ATOM 2727 C C . ARG B 1 165 ? -1.695 -7.238 -16.688 1 96.38 165 ARG B C 1
ATOM 2729 O O . ARG B 1 165 ? -2.096 -8.094 -15.891 1 96.38 165 ARG B O 1
ATOM 2736 N N . GLU B 1 166 ? -2.096 -7.191 -17.891 1 96.44 166 GLU B N 1
ATOM 2737 C CA . GLU B 1 166 ? -3.066 -8.148 -18.406 1 96.44 166 GLU B CA 1
ATOM 2738 C C . GLU B 1 166 ? -2.479 -9.555 -18.453 1 96.44 166 GLU B C 1
ATOM 2740 O O . GLU B 1 166 ? -3.174 -10.539 -18.188 1 96.44 166 GLU B O 1
ATOM 2745 N N . LYS B 1 167 ? -1.222 -9.695 -18.844 1 98 167 LYS B N 1
ATOM 2746 C CA . LYS B 1 167 ? -0.557 -10.992 -18.828 1 98 167 LYS B CA 1
ATOM 2747 C C . LYS B 1 167 ? -0.523 -11.594 -17.438 1 98 167 LYS B C 1
ATOM 2749 O O . LYS B 1 167 ? -0.731 -12.797 -17.266 1 98 167 LYS B O 1
ATOM 2754 N N . VAL B 1 168 ? -0.24 -10.734 -16.469 1 97.75 168 VAL B N 1
ATOM 2755 C CA . VAL B 1 168 ? -0.208 -11.164 -15.07 1 97.75 168 VAL B CA 1
ATOM 2756 C C . VAL B 1 168 ? -1.583 -11.688 -14.656 1 97.75 168 VAL B C 1
ATOM 2758 O O . VAL B 1 168 ? -1.695 -12.773 -14.094 1 97.75 168 VAL B O 1
ATOM 2761 N N . ILE B 1 169 ? -2.598 -10.938 -15 1 96.38 169 ILE B N 1
ATOM 2762 C CA . ILE B 1 169 ? -3.961 -11.305 -14.633 1 96.38 169 ILE B CA 1
ATOM 2763 C C . ILE B 1 169 ? -4.324 -12.641 -15.266 1 96.38 169 ILE B C 1
ATOM 2765 O O . ILE B 1 169 ? -4.844 -13.539 -14.594 1 96.38 169 ILE B O 1
ATOM 2769 N N . GLU B 1 170 ? -4.008 -12.82 -16.469 1 96.69 170 GLU B N 1
ATOM 2770 C CA . GLU B 1 170 ? -4.316 -14.07 -17.172 1 96.69 170 GLU B CA 1
ATOM 2771 C C . GLU B 1 170 ? -3.529 -15.234 -16.578 1 96.69 170 GLU B C 1
ATOM 2773 O O . GLU B 1 170 ? -4.062 -16.344 -16.438 1 96.69 170 GLU B O 1
ATOM 2778 N N . ARG B 1 171 ? -2.305 -15.016 -16.281 1 97.5 171 ARG B N 1
ATOM 2779 C CA . ARG B 1 171 ? -1.469 -16.062 -15.695 1 97.5 171 ARG B CA 1
ATOM 2780 C C . ARG B 1 171 ? -1.985 -16.469 -14.32 1 97.5 171 ARG B C 1
ATOM 2782 O O . ARG B 1 171 ? -1.971 -17.656 -13.969 1 97.5 171 ARG B O 1
ATOM 2789 N N . LEU B 1 172 ? -2.402 -15.508 -13.555 1 97.06 172 LEU B N 1
ATOM 2790 C CA . LEU B 1 172 ? -2.969 -15.805 -12.242 1 97.06 172 LEU B CA 1
ATOM 2791 C C . LEU B 1 172 ? -4.219 -16.672 -12.375 1 97.06 172 LEU B C 1
ATOM 2793 O O . LEU B 1 172 ? -4.398 -17.625 -11.617 1 97.06 172 LEU B O 1
ATOM 2797 N N . LYS B 1 173 ? -5.027 -16.328 -13.32 1 94.94 173 LYS B N 1
ATOM 2798 C CA . LYS B 1 173 ? -6.227 -17.125 -13.562 1 94.94 173 LYS B CA 1
ATOM 2799 C C . LYS B 1 173 ? -5.867 -18.547 -13.977 1 94.94 173 LYS B C 1
ATOM 2801 O O . LYS B 1 173 ? -6.508 -19.5 -13.539 1 94.94 173 LYS B O 1
ATOM 2806 N N . MET B 1 174 ? -4.832 -18.688 -14.758 1 95 174 MET B N 1
ATOM 2807 C CA . MET B 1 174 ? -4.371 -20.016 -15.18 1 95 174 MET B CA 1
ATOM 2808 C C . MET B 1 174 ? -3.859 -20.812 -13.992 1 95 174 MET B C 1
ATOM 2810 O O . MET B 1 174 ? -4.059 -22.031 -13.93 1 95 174 MET B O 1
ATOM 2814 N N . GLN B 1 175 ? -3.195 -20.109 -13.094 1 93.81 175 GLN B N 1
ATOM 2815 C CA . GLN B 1 175 ? -2.672 -20.781 -11.906 1 93.81 175 GLN B CA 1
ATOM 2816 C C . GLN B 1 175 ? -3.803 -21.312 -11.031 1 93.81 175 GLN B C 1
ATOM 2818 O O . GLN B 1 175 ? -3.656 -22.359 -10.391 1 93.81 175 GLN B O 1
ATOM 2823 N N . ILE B 1 176 ? -4.922 -20.594 -11.016 1 92.81 176 ILE B N 1
ATOM 2824 C CA . ILE B 1 176 ? -6.086 -21.047 -10.258 1 92.81 176 ILE B CA 1
ATOM 2825 C C . ILE B 1 176 ? -6.645 -22.312 -10.883 1 92.81 176 ILE B C 1
ATOM 2827 O O . ILE B 1 176 ? -7.008 -23.25 -10.164 1 92.81 176 ILE B O 1
ATOM 2831 N N . GLU B 1 177 ? -6.617 -22.438 -12.172 1 87.81 177 GLU B N 1
ATOM 2832 C CA . GLU B 1 177 ? -7.164 -23.594 -12.891 1 87.81 177 GLU B CA 1
ATOM 2833 C C . GLU B 1 177 ? -6.254 -24.812 -12.758 1 87.81 177 GLU B C 1
ATOM 2835 O O . GLU B 1 177 ? -6.723 -25.953 -12.789 1 87.81 177 GLU B O 1
ATOM 2840 N N . LYS B 1 178 ? -5.012 -24.609 -12.594 1 82.44 178 LYS B N 1
ATOM 2841 C CA . LYS B 1 178 ? -4.047 -25.703 -12.555 1 82.44 178 LYS B CA 1
ATOM 2842 C C . LYS B 1 178 ? -3.922 -26.281 -11.141 1 82.44 178 LYS B C 1
ATOM 2844 O O . LYS B 1 178 ? -3.447 -27.406 -10.969 1 82.44 178 LYS B O 1
ATOM 2849 N N . ASN B 1 179 ? -4.25 -25.516 -10.156 1 75.5 179 ASN B N 1
ATOM 2850 C CA . ASN B 1 179 ? -4.133 -25.984 -8.781 1 75.5 179 ASN B CA 1
ATOM 2851 C C . ASN B 1 179 ? -5.305 -26.891 -8.391 1 75.5 179 ASN B C 1
ATOM 2853 O O . ASN B 1 179 ? -5.32 -27.453 -7.301 1 75.5 179 ASN B O 1
#

Solvent-accessible surface area (backbone atoms only — not comparable to full-atom values): 18338 Å² total; per-residue (Å²): 121,88,75,72,48,71,67,54,43,40,45,53,30,44,18,47,45,24,66,75,53,6,42,72,66,64,41,68,64,54,26,15,59,67,50,71,46,48,63,67,59,42,44,73,77,34,83,40,66,67,53,44,42,38,49,30,27,51,52,21,42,49,52,49,50,51,46,29,53,70,48,45,68,83,61,80,82,47,66,34,38,60,52,49,8,47,50,50,37,59,66,71,30,69,78,70,39,41,38,41,54,24,21,50,51,40,20,50,24,54,44,58,76,48,41,50,68,51,30,52,50,34,38,52,49,43,53,49,37,44,66,26,76,36,56,44,58,61,39,49,43,53,51,22,21,52,45,14,54,54,56,25,49,75,72,60,42,59,57,66,52,72,67,56,50,52,50,39,53,52,50,53,55,49,51,47,71,73,84,122,85,76,74,47,70,66,54,43,40,42,52,29,43,18,50,45,22,64,74,53,5,43,72,65,64,41,69,63,53,25,16,58,68,49,70,46,49,62,66,59,43,43,72,76,34,84,41,68,67,53,45,42,38,49,28,27,52,53,20,44,49,53,50,51,50,46,30,53,71,50,46,66,86,62,80,83,47,66,36,38,59,53,51,8,48,49,50,37,58,66,70,30,72,77,71,39,42,38,41,52,24,21,52,51,39,19,49,24,53,44,57,76,47,40,49,69,52,30,51,52,35,38,52,49,44,54,50,36,44,67,26,74,35,55,45,57,61,40,48,43,52,51,23,21,52,44,14,54,54,56,26,48,75,72,59,42,59,59,63,54,73,66,57,50,51,51,40,52,53,49,53,54,50,52,51,73,72,83

pLDDT: mean 91.24, std 9.97, range [37.75, 98.25]

InterPro domains:
  IPR001647 DNA-binding HTH domain, TetR-type [PF00440] (10-56)
  IPR001647 DNA-binding HTH domain, TetR-type [PR00455] (10-23)
  IPR001647 DNA-binding HTH domain, TetR-type [PR00455] (31-54)
  IPR001647 DNA-binding HTH domain, TetR-type [PS50977] (4-64)
  IPR009057 Homedomain-like superfamily [SSF46689] (3-72)
  IPR036271 Tetracyclin repressor-like, C-terminal domain superfamily [SSF48498] (104-173)
  IPR041479 TetR transcriptional regulator CgmR-like, C-terminal domain [PF17937] (80-176)

Secondary structure (DSSP, 8-state):
-----HHHHHHHHHHHHHHHH-GGG--HHHHHHHHT--HHHHHHH-SSHHHHHHHHHHHHHHHHHHHHHHTS-SSTT-TTHHHHHHHHHHHHTTTTTHHHHHHHHHHHHS-GGGGHHHHHHHHHHHHHHHTSSS-HHHHHHHHHHHHHHHHHHHTT-----HHHHHHHHHHHHHHHHH-/-----HHHHHHHHHHHHHHHH-GGG--HHHHHHHHT--HHHHHHH-SSHHHHHHHHHHHHHHHHHHHHHHTS-SSTT-TTHHHHHHHHHHHHTTTTTHHHHHHHHHHHHS-GGGGHHHHHHHHHHHHHHHTSSS-HHHHHHHHHHHHHHHHHHHTT-----HHHHHHHHHHHHHHHHH-